Protein AF-0000000078817196 (afdb_homodimer)

Radius of gyration: 18.71 Å; Cα contacts (8 Å, |Δi|>4): 603; chains: 2; bounding box: 38×54×38 Å

Sequence (242 aa):
MIYLSHRGNLRGRNKKKENHPDYINMALNKKFSVEVDVLFKKSNFYLGHDRPQYKVSDKFLLKKNNWGHAKNISALSELKKIKSHYFWHQEDQYTVTSKGFIWAYPGEKLTNDTIYASLSKMIYLSHRGNLRGRNKKKENHPDYINMALNKKFSVEVDVLFKKSNFYLGHDRPQYKVSDKFLLKKNNWGHAKNISALSELKKIKSHYFWHQEDQYTVTSKGFIWAYPGEKLTNDTIYASLSK

Structure (mmCIF, N/CA/C/O backbone):
data_AF-0000000078817196-model_v1
#
loop_
_entity.id
_entity.type
_entity.pdbx_description
1 polymer 'Uncharacterized protein'
#
loop_
_atom_site.group_PDB
_atom_site.id
_atom_site.type_symbol
_atom_site.label_atom_id
_atom_site.label_alt_id
_atom_site.label_comp_id
_atom_site.label_asym_id
_atom_site.label_entity_id
_atom_site.label_seq_id
_atom_site.pdbx_PDB_ins_code
_atom_site.Cartn_x
_atom_site.Cartn_y
_atom_site.Cartn_z
_atom_site.occupancy
_atom_site.B_iso_or_equiv
_atom_site.auth_seq_id
_atom_site.auth_comp_id
_atom_site.auth_asym_id
_atom_site.auth_atom_id
_atom_site.pdbx_PDB_model_num
ATOM 1 N N . MET A 1 1 ? 16.719 4.121 -4.141 1 77.44 1 MET A N 1
ATOM 2 C CA . MET A 1 1 ? 16.219 4.285 -2.777 1 77.44 1 MET A CA 1
ATOM 3 C C . MET A 1 1 ? 16.016 5.762 -2.445 1 77.44 1 MET A C 1
ATOM 5 O O . MET A 1 1 ? 16.859 6.594 -2.787 1 77.44 1 MET A O 1
ATOM 9 N N . ILE A 1 2 ? 14.805 6.133 -2.031 1 76.75 2 ILE A N 1
ATOM 10 C CA . ILE A 1 2 ? 14.5 7.512 -1.66 1 76.75 2 ILE A CA 1
ATOM 11 C C . ILE A 1 2 ? 14.344 7.613 -0.146 1 76.75 2 ILE A C 1
ATOM 13 O O . ILE A 1 2 ? 13.656 6.793 0.469 1 76.75 2 ILE A O 1
ATOM 17 N N . TYR A 1 3 ? 15.07 8.555 0.435 1 80.25 3 TYR A N 1
ATOM 18 C CA . TYR A 1 3 ? 14.945 8.836 1.862 1 80.25 3 TYR A CA 1
ATOM 19 C C . TYR A 1 3 ? 14.016 10.023 2.109 1 80.25 3 TYR A C 1
ATOM 21 O O . TYR A 1 3 ? 14.156 11.062 1.469 1 80.25 3 TYR A O 1
ATOM 29 N N . LEU A 1 4 ? 13.078 9.75 2.928 1 86.62 4 LEU A N 1
ATOM 30 C CA . LEU A 1 4 ? 12.148 10.812 3.285 1 86.62 4 LEU A CA 1
ATOM 31 C C . LEU A 1 4 ? 12.445 11.352 4.68 1 86.62 4 LEU A C 1
ATOM 33 O O . LEU A 1 4 ? 12.758 10.586 5.594 1 86.62 4 LEU A O 1
ATOM 37 N N . SER A 1 5 ? 12.391 12.672 4.75 1 86.62 5 SER A N 1
ATOM 38 C CA . SER A 1 5 ? 12.367 13.289 6.074 1 86.62 5 SER A CA 1
ATOM 39 C C . SER A 1 5 ? 11.094 12.922 6.832 1 86.62 5 SER A C 1
ATOM 41 O O . SER A 1 5 ? 9.992 13.164 6.348 1 86.62 5 SER A O 1
ATOM 43 N N . HIS A 1 6 ? 11.211 12.398 7.949 1 89.69 6 HIS A N 1
ATOM 44 C CA . HIS A 1 6 ? 10.078 11.984 8.758 1 89.69 6 HIS A CA 1
ATOM 45 C C . HIS A 1 6 ? 9.469 13.164 9.508 1 89.69 6 HIS A C 1
ATOM 47 O O . HIS A 1 6 ? 10.078 13.703 10.43 1 89.69 6 HIS A O 1
ATOM 53 N N . ARG A 1 7 ? 8.352 13.609 9.094 1 91.12 7 ARG A N 1
ATOM 54 C CA . ARG A 1 7 ? 7.574 14.672 9.719 1 91.12 7 ARG A CA 1
ATOM 55 C C . ARG A 1 7 ? 8.359 15.977 9.758 1 91.12 7 ARG A C 1
ATOM 57 O O . ARG A 1 7 ? 8.25 16.75 10.711 1 91.12 7 ARG A O 1
ATOM 64 N N . GLY A 1 8 ? 9.211 16.109 8.82 1 87.44 8 GLY A N 1
ATOM 65 C CA . GLY A 1 8 ? 9.961 17.344 8.688 1 87.44 8 GLY A CA 1
ATOM 66 C C . GLY A 1 8 ? 11.336 17.281 9.328 1 87.44 8 GLY A C 1
ATOM 67 O O . GLY A 1 8 ? 12.133 18.219 9.18 1 87.44 8 GLY A O 1
ATOM 68 N N . ASN A 1 9 ? 11.617 16.219 10.008 1 85.44 9 ASN A N 1
ATOM 69 C CA . ASN A 1 9 ? 12.891 16.094 10.703 1 85.44 9 ASN A CA 1
ATOM 70 C C . ASN A 1 9 ? 14.055 15.938 9.734 1 85.44 9 ASN A C 1
ATOM 72 O O . ASN A 1 9 ? 14.055 15.031 8.898 1 85.44 9 ASN A O 1
ATOM 76 N N . LEU A 1 10 ? 14.945 16.797 9.844 1 81.69 10 LEU A N 1
ATOM 77 C CA . LEU A 1 10 ? 16.141 16.719 9.016 1 81.69 10 LEU A CA 1
ATOM 78 C C . LEU A 1 10 ? 17.359 16.312 9.852 1 81.69 10 LEU A C 1
ATOM 80 O O . LEU A 1 10 ? 18.266 15.633 9.352 1 81.69 10 LEU A O 1
ATOM 84 N N . ARG A 1 11 ? 17.375 16.922 11.047 1 80.5 11 ARG A N 1
ATOM 85 C CA . ARG A 1 11 ? 18.469 16.641 11.961 1 80.5 11 ARG A CA 1
ATOM 86 C C . ARG A 1 11 ? 17.953 16.109 13.297 1 80.5 11 ARG A C 1
ATOM 88 O O . ARG A 1 11 ? 17.812 16.875 14.258 1 80.5 11 ARG A O 1
ATOM 95 N N . GLY A 1 12 ? 17.688 14.875 13.367 1 80.38 12 GLY A N 1
ATOM 96 C CA . GLY A 1 12 ? 17.172 14.281 14.594 1 80.38 12 GLY A CA 1
ATOM 97 C C . GLY A 1 12 ? 15.711 14.602 14.836 1 80.38 12 GLY A C 1
ATOM 98 O O . GLY A 1 12 ? 15.102 15.375 14.086 1 80.38 12 GLY A O 1
ATOM 99 N N . ARG A 1 13 ? 15.273 14.023 15.828 1 83.38 13 ARG A N 1
ATOM 100 C CA . ARG A 1 13 ? 13.852 14.164 16.141 1 83.38 13 ARG A CA 1
ATOM 101 C C . ARG A 1 13 ? 13.578 15.453 16.891 1 83.38 13 ARG A C 1
ATOM 103 O O . ARG A 1 13 ? 14.289 15.781 17.844 1 83.38 13 ARG A O 1
ATOM 110 N N . ASN A 1 14 ? 12.57 16.172 16.344 1 85.06 14 ASN A N 1
ATOM 111 C CA . ASN A 1 14 ? 12.008 17.328 17.031 1 85.06 14 ASN A CA 1
ATOM 112 C C . ASN A 1 14 ? 10.5 17.172 17.234 1 85.06 14 ASN A C 1
ATOM 114 O O . ASN A 1 14 ? 9.711 17.609 16.391 1 85.06 14 ASN A O 1
ATOM 118 N N . LYS A 1 15 ? 10.086 16.703 18.344 1 86.38 15 LYS A N 1
ATOM 119 C CA . LYS A 1 15 ? 8.703 16.297 18.594 1 86.38 15 LYS A CA 1
ATOM 120 C C . LYS A 1 15 ? 7.762 17.5 18.531 1 86.38 15 LYS A C 1
ATOM 122 O O . LYS A 1 15 ? 6.629 17.375 18.062 1 86.38 15 LYS A O 1
ATOM 127 N N . LYS A 1 16 ? 8.281 18.609 18.953 1 89 16 LYS A N 1
ATOM 128 C CA . LYS A 1 16 ? 7.43 19.797 19.047 1 89 16 LYS A CA 1
ATOM 129 C C . LYS A 1 16 ? 7.133 20.375 17.672 1 89 16 LYS A C 1
ATOM 131 O O . LYS A 1 16 ? 6.121 21.047 17.484 1 89 16 LYS A O 1
ATOM 136 N N . LYS A 1 17 ? 7.984 20.031 16.688 1 92.31 17 LYS A N 1
ATOM 137 C CA . LYS A 1 17 ? 7.844 20.656 15.383 1 92.31 17 LYS A CA 1
ATOM 138 C C . LYS A 1 17 ? 7.293 19.688 14.352 1 92.31 17 LYS A C 1
ATOM 140 O O . LYS A 1 17 ? 6.859 20.094 13.273 1 92.31 17 LYS A O 1
ATOM 145 N N . GLU A 1 18 ? 7.262 18.531 14.727 1 92.31 18 GLU A N 1
ATOM 146 C CA . GLU A 1 18 ? 6.848 17.5 13.781 1 92.31 18 GLU A CA 1
ATOM 147 C C . GLU A 1 18 ? 5.453 17.781 13.227 1 92.31 18 GLU A C 1
ATOM 149 O O . GLU A 1 18 ? 4.551 18.172 13.969 1 92.31 18 GLU A O 1
ATOM 154 N N . ASN A 1 19 ? 5.371 17.656 11.953 1 95.44 19 ASN A N 1
ATOM 155 C CA . ASN A 1 19 ? 4.133 17.812 11.195 1 95.44 19 ASN A CA 1
ATOM 156 C C . ASN A 1 19 ? 3.717 19.281 11.102 1 95.44 19 ASN A C 1
ATOM 158 O O . ASN A 1 19 ? 2.74 19.609 10.43 1 95.44 19 ASN A O 1
ATOM 162 N N . HIS A 1 20 ? 4.418 20.125 11.773 1 96.25 20 HIS A N 1
ATOM 163 C CA . HIS A 1 20 ? 4.09 21.531 11.594 1 96.25 20 HIS A CA 1
ATOM 164 C C . HIS A 1 20 ? 4.348 21.984 10.164 1 96.25 20 HIS A C 1
ATOM 166 O O . HIS A 1 20 ? 5.414 21.703 9.602 1 96.25 20 HIS A O 1
ATOM 172 N N . PRO A 1 21 ? 3.352 22.719 9.617 1 96.44 21 PRO A N 1
ATOM 173 C CA . PRO A 1 21 ? 3.486 23.078 8.211 1 96.44 21 PRO A CA 1
ATOM 174 C C . PRO A 1 21 ? 4.75 23.891 7.93 1 96.44 21 PRO A C 1
ATOM 176 O O . PRO A 1 21 ? 5.406 23.688 6.902 1 96.44 21 PRO A O 1
ATOM 179 N N . ASP A 1 22 ? 5.086 24.766 8.836 1 95.31 22 ASP A N 1
ATOM 180 C CA . ASP A 1 22 ? 6.285 25.578 8.633 1 95.31 22 ASP A CA 1
ATOM 181 C C . ASP A 1 22 ? 7.543 24.703 8.641 1 95.31 22 ASP A C 1
ATOM 183 O O . ASP A 1 22 ? 8.469 24.938 7.859 1 95.31 22 ASP A O 1
ATOM 187 N N . TYR A 1 23 ? 7.57 23.812 9.508 1 94.62 23 TYR A N 1
ATOM 188 C CA . TYR A 1 23 ? 8.688 22.875 9.633 1 94.62 23 TYR A CA 1
ATOM 189 C C . TYR A 1 23 ? 8.812 22.016 8.383 1 94.62 23 TYR A C 1
ATOM 191 O O . TYR A 1 23 ? 9.914 21.812 7.871 1 94.62 23 TYR A O 1
ATOM 199 N N . ILE A 1 24 ? 7.711 21.594 7.875 1 94.81 24 ILE A N 1
ATOM 200 C CA . ILE A 1 24 ? 7.656 20.797 6.648 1 94.81 24 ILE A CA 1
ATOM 201 C C . ILE A 1 24 ? 8.133 21.641 5.469 1 94.81 24 ILE A C 1
ATOM 203 O O . ILE A 1 24 ? 8.945 21.188 4.664 1 94.81 24 ILE A O 1
ATOM 207 N N . ASN A 1 25 ? 7.637 22.812 5.402 1 94.81 25 ASN A N 1
ATOM 208 C CA . ASN A 1 25 ? 8.016 23.703 4.309 1 94.81 25 ASN A CA 1
ATOM 209 C C . ASN A 1 25 ? 9.516 23.984 4.297 1 94.81 25 ASN A C 1
ATOM 211 O O . ASN A 1 25 ? 10.117 24.125 3.23 1 94.81 25 ASN A O 1
ATOM 215 N N . MET A 1 26 ? 10.047 24.094 5.406 1 93 26 MET A N 1
ATOM 216 C CA . MET A 1 26 ? 11.492 24.297 5.488 1 93 26 MET A CA 1
ATOM 217 C C . MET A 1 26 ? 12.25 23.156 4.832 1 93 26 MET A C 1
ATOM 219 O O . MET A 1 26 ? 13.195 23.375 4.074 1 93 26 MET A O 1
ATOM 223 N N . ALA A 1 27 ? 11.852 22 5.121 1 91.75 27 ALA A N 1
ATOM 224 C CA . ALA A 1 27 ? 12.477 20.812 4.539 1 91.75 27 ALA A CA 1
ATOM 225 C C . ALA A 1 27 ? 12.25 20.766 3.031 1 91.75 27 ALA A C 1
ATOM 227 O O . ALA A 1 27 ? 13.18 20.484 2.268 1 91.75 27 ALA A O 1
ATOM 228 N N . LEU A 1 28 ? 11.047 21.062 2.631 1 92.25 28 LEU A N 1
ATOM 229 C CA . LEU A 1 28 ? 10.695 21.047 1.215 1 92.25 28 LEU A CA 1
ATOM 230 C C . LEU A 1 28 ? 11.492 22.094 0.441 1 92.25 28 LEU A C 1
ATOM 232 O O . LEU A 1 28 ? 11.914 21.844 -0.688 1 92.25 28 LEU A O 1
ATOM 236 N N . ASN A 1 29 ? 11.609 23.156 1.085 1 91.81 29 ASN A N 1
ATOM 237 C CA . ASN A 1 29 ? 12.367 24.234 0.456 1 91.81 29 ASN A CA 1
ATOM 238 C C . ASN A 1 29 ? 13.828 23.859 0.25 1 91.81 29 ASN A C 1
ATOM 240 O O . ASN A 1 29 ? 14.492 24.375 -0.653 1 91.81 29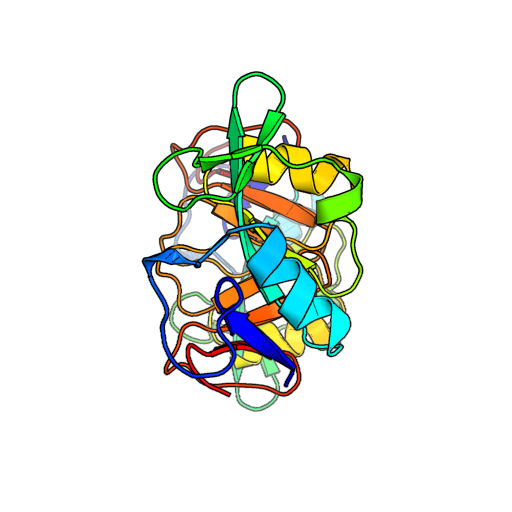 ASN A O 1
ATOM 244 N N . LYS A 1 30 ? 14.344 23.031 1.044 1 90.75 30 LYS A N 1
ATOM 245 C CA . LYS A 1 30 ? 15.711 22.531 0.908 1 90.75 30 LYS A CA 1
ATOM 246 C C . LYS A 1 30 ? 15.766 21.344 -0.05 1 90.75 30 LYS A C 1
ATOM 248 O O . LYS A 1 30 ? 16.797 20.656 -0.148 1 90.75 30 LYS A O 1
ATOM 253 N N . LYS A 1 31 ? 14.555 20.953 -0.667 1 89.25 31 LYS A N 1
ATOM 254 C CA . LYS A 1 31 ? 14.422 19.969 -1.739 1 89.25 31 LYS A CA 1
ATOM 255 C C . LYS A 1 31 ? 14.43 18.547 -1.186 1 89.25 31 LYS A C 1
ATOM 257 O O . LYS A 1 31 ? 14.734 17.594 -1.906 1 89.25 31 LYS A O 1
ATOM 262 N N . PHE A 1 32 ? 14.172 18.547 0.12 1 89.69 32 PHE A N 1
ATOM 263 C CA . PHE A 1 32 ? 13.977 17.219 0.697 1 89.69 32 PHE A CA 1
ATOM 264 C C . PHE A 1 32 ? 12.555 16.719 0.453 1 89.69 32 PHE A C 1
ATOM 266 O O . PHE A 1 32 ? 11.617 17.516 0.398 1 89.69 32 PHE A O 1
ATOM 273 N N . SER A 1 33 ? 12.453 15.414 0.336 1 91.81 33 SER A N 1
ATOM 274 C CA . SER A 1 33 ? 11.133 14.805 0.401 1 91.81 33 SER A CA 1
ATOM 275 C C . SER A 1 33 ? 10.719 14.539 1.844 1 91.81 33 SER A C 1
ATOM 277 O O . SER A 1 33 ? 11.547 14.164 2.678 1 91.81 33 SER A O 1
ATOM 279 N N . VAL A 1 34 ? 9.438 14.742 2.049 1 93.38 34 VAL A N 1
ATOM 280 C CA . VAL A 1 34 ? 9 14.656 3.438 1 93.38 34 VAL A CA 1
ATOM 281 C C . VAL A 1 34 ? 7.793 13.727 3.537 1 93.38 34 VAL A C 1
ATOM 283 O O . VAL A 1 34 ? 6.938 13.711 2.648 1 93.38 34 VAL A O 1
ATOM 286 N N . GLU A 1 35 ? 7.836 12.953 4.504 1 94.81 35 GLU A N 1
ATOM 287 C CA . GLU A 1 35 ? 6.648 12.195 4.895 1 94.81 35 GLU A CA 1
ATOM 288 C C . GLU A 1 35 ? 5.871 12.922 5.992 1 94.81 35 GLU A C 1
ATOM 290 O O . GLU A 1 35 ? 6.434 13.273 7.031 1 94.81 35 GLU A O 1
ATOM 295 N N . VAL A 1 36 ? 4.633 13.133 5.809 1 96.12 36 VAL A N 1
ATOM 296 C CA . VAL A 1 36 ? 3.805 13.805 6.805 1 96.12 36 VAL A CA 1
ATOM 297 C C . VAL A 1 36 ? 2.621 12.914 7.176 1 96.12 36 VAL A C 1
ATOM 299 O O . VAL A 1 36 ? 2.088 12.195 6.328 1 96.12 36 VAL A O 1
ATOM 302 N N . ASP A 1 37 ? 2.166 13.016 8.43 1 97.31 37 ASP A N 1
ATOM 303 C CA . ASP A 1 37 ? 0.959 12.328 8.883 1 97.31 37 ASP A CA 1
ATOM 304 C C . ASP A 1 37 ? -0.292 13.125 8.523 1 97.31 37 ASP A C 1
ATOM 306 O O . ASP A 1 37 ? -0.427 14.289 8.914 1 97.31 37 ASP A O 1
ATOM 310 N N . VAL A 1 38 ? -1.203 12.5 7.883 1 98.25 38 VAL A N 1
ATOM 311 C CA . VAL A 1 38 ? -2.359 13.242 7.387 1 98.25 38 VAL A CA 1
ATOM 312 C C . VAL A 1 38 ? -3.645 12.609 7.918 1 98.25 38 VAL A C 1
ATOM 314 O O . VAL A 1 38 ? -3.818 11.391 7.844 1 98.25 38 VAL A O 1
ATOM 317 N N . LEU A 1 39 ? -4.465 13.414 8.445 1 98.31 39 LEU A N 1
ATOM 318 C CA . LEU A 1 39 ? -5.82 13.055 8.852 1 98.31 39 LEU A CA 1
ATOM 319 C C . LEU A 1 39 ? -6.852 13.852 8.055 1 98.31 39 LEU A C 1
ATOM 321 O O . LEU A 1 39 ? -6.543 14.914 7.516 1 98.31 39 LEU A O 1
ATOM 325 N N . PHE A 1 40 ? -8.008 13.367 7.867 1 97.75 40 PHE A N 1
ATOM 326 C CA . PHE A 1 40 ? -9.148 14.055 7.277 1 97.75 40 PHE A CA 1
ATOM 327 C C . PHE A 1 40 ? -10.375 13.953 8.18 1 97.75 40 PHE A C 1
ATOM 329 O O . PHE A 1 40 ? -10.805 12.859 8.531 1 97.75 40 PHE A O 1
ATOM 336 N N . LYS A 1 41 ? -10.797 15.078 8.539 1 96.69 41 LYS A N 1
ATOM 337 C CA . LYS A 1 41 ? -11.93 15.195 9.461 1 96.69 41 LYS A CA 1
ATOM 338 C C . LYS A 1 41 ? -12.758 16.438 9.156 1 96.69 41 LYS A C 1
ATOM 340 O O . LYS A 1 41 ? -12.203 17.516 8.898 1 96.69 41 LYS A O 1
ATOM 345 N N . LYS A 1 42 ? -14.047 16.234 9.188 1 95.81 42 LYS A N 1
ATOM 346 C CA . LYS A 1 42 ? -14.969 17.344 8.977 1 95.81 42 LYS A CA 1
ATOM 347 C C . LYS A 1 42 ? -14.641 18.109 7.695 1 95.81 42 LYS A C 1
ATOM 349 O O . LYS A 1 42 ? -14.492 19.328 7.711 1 95.81 42 LYS A O 1
ATOM 354 N N . SER A 1 43 ? -14.328 17.391 6.66 1 96.81 43 SER A N 1
ATOM 355 C CA . SER A 1 43 ? -14.164 17.891 5.297 1 96.81 43 SER A CA 1
ATOM 356 C C . SER A 1 43 ? -12.867 18.688 5.152 1 96.81 43 SER A C 1
ATOM 358 O O . SER A 1 43 ? -12.75 19.516 4.25 1 96.81 43 SER A O 1
ATOM 360 N N . ASN A 1 44 ? -11.938 18.406 6.125 1 98.19 44 ASN A N 1
ATOM 361 C CA . ASN A 1 44 ? -10.648 19.094 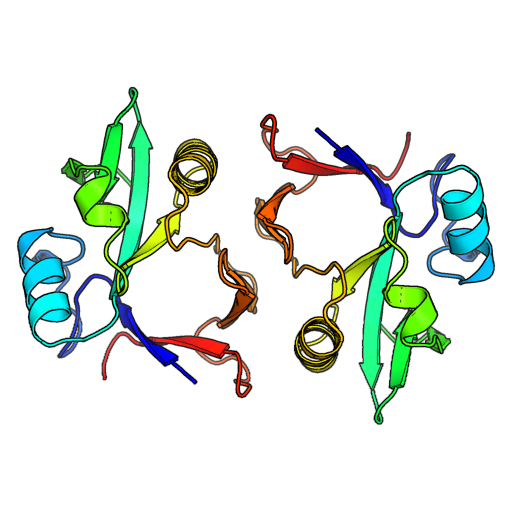6.039 1 98.19 44 ASN A CA 1
ATOM 362 C C . ASN A 1 44 ? -9.484 18.125 6.25 1 98.19 44 ASN A C 1
ATOM 364 O O . ASN A 1 44 ? -9.609 17.141 6.988 1 98.19 44 ASN A O 1
ATOM 368 N N . PHE A 1 45 ? -8.391 18.562 5.59 1 98.56 45 PHE A N 1
ATOM 369 C CA . PHE A 1 45 ? -7.133 17.859 5.852 1 98.56 45 PHE A CA 1
ATOM 370 C C . PHE A 1 45 ? -6.418 18.469 7.055 1 98.56 45 PHE A C 1
ATOM 372 O O . PHE A 1 45 ? -6.398 19.688 7.219 1 98.56 45 PHE A O 1
ATOM 379 N N . TYR A 1 46 ? -5.82 17.609 7.84 1 98.56 46 TYR A N 1
ATOM 380 C CA . TYR A 1 46 ? -4.973 18 8.953 1 98.56 46 TYR A CA 1
ATOM 381 C C . TYR A 1 46 ? -3.676 17.203 8.969 1 98.56 46 TYR A C 1
ATOM 383 O O . TYR A 1 46 ? -3.662 16.031 8.609 1 98.56 46 TYR A O 1
ATOM 391 N N . LEU A 1 47 ? -2.664 17.859 9.367 1 98.12 47 LEU A N 1
ATOM 392 C CA . LEU A 1 47 ? -1.463 17.125 9.75 1 98.12 47 LEU A CA 1
ATOM 393 C C . LEU A 1 47 ? -1.518 16.734 11.219 1 98.12 47 LEU A C 1
ATOM 395 O O . LEU A 1 47 ? -1.996 17.5 12.062 1 98.12 47 LEU A O 1
ATOM 399 N N . GLY A 1 48 ? -1.131 15.562 11.531 1 96.06 48 GLY A N 1
ATOM 400 C CA . GLY A 1 48 ? -1.113 15.039 12.891 1 96.06 48 GLY A CA 1
ATOM 401 C C . GLY A 1 48 ? -1.144 13.523 12.945 1 96.06 48 GLY A C 1
ATOM 402 O O . GLY A 1 48 ? -1.761 12.875 12.094 1 96.06 48 GLY A O 1
ATOM 403 N N . HIS A 1 49 ? -0.629 12.898 13.898 1 92.06 49 HIS A N 1
ATOM 404 C CA . HIS A 1 49 ? -0.52 11.445 13.992 1 92.06 49 HIS A CA 1
ATOM 405 C C . HIS A 1 49 ? -1.739 10.844 14.68 1 92.06 49 HIS A C 1
ATOM 407 O O . HIS A 1 49 ? -2.453 10.031 14.094 1 92.06 49 HIS A O 1
ATOM 413 N N . ASP A 1 50 ? -2.133 11.344 15.852 1 91.81 50 ASP A N 1
ATOM 414 C CA . ASP A 1 50 ? -3.223 10.75 16.625 1 91.81 50 ASP A CA 1
ATOM 415 C C . ASP A 1 50 ? -4.492 11.594 16.516 1 91.81 50 ASP A C 1
ATOM 417 O O . ASP A 1 50 ? -5.602 11.062 16.578 1 91.81 50 ASP 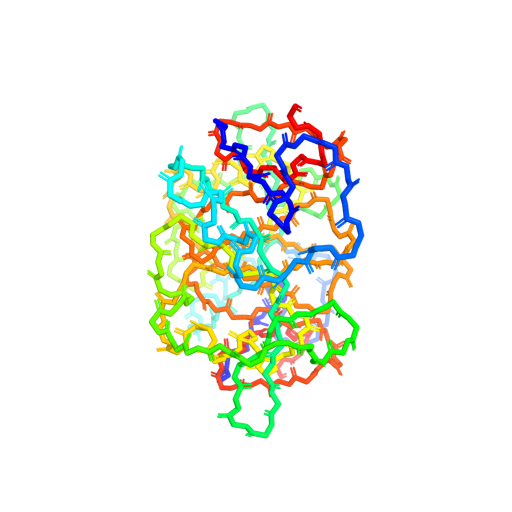A O 1
ATOM 421 N N . ARG A 1 51 ? -4.207 12.836 16.391 1 94.94 51 ARG A N 1
ATOM 422 C CA . ARG A 1 51 ? -5.301 13.789 16.281 1 94.94 51 ARG A CA 1
ATOM 423 C C . ARG A 1 51 ? -4.949 14.914 15.312 1 94.94 51 ARG A C 1
ATOM 425 O O . ARG A 1 51 ? -3.771 15.172 15.055 1 94.94 51 ARG A O 1
ATOM 432 N N . PRO A 1 52 ? -6.039 15.555 14.781 1 96.62 52 PRO A N 1
ATOM 433 C CA . PRO A 1 52 ? -5.762 16.719 13.938 1 96.62 52 PRO A CA 1
ATOM 434 C C . PRO A 1 52 ? -5.012 17.828 14.688 1 96.62 52 PRO A C 1
ATOM 436 O O . PRO A 1 52 ? -5.402 18.203 15.789 1 96.62 52 PRO A O 1
ATOM 439 N N . GLN A 1 53 ? -3.926 18.328 14.094 1 97 53 GLN A N 1
ATOM 440 C CA . GLN A 1 53 ? -3.135 19.359 14.758 1 97 53 GLN A CA 1
ATOM 441 C C . GLN A 1 53 ? -3.072 20.641 13.906 1 97 53 GLN A C 1
ATOM 443 O O . GLN A 1 53 ? -3.281 21.734 14.422 1 97 53 GLN A O 1
ATOM 448 N N . TYR A 1 54 ? -2.773 20.531 12.609 1 97.62 54 TYR A N 1
ATOM 449 C CA . TYR A 1 54 ? -2.615 21.672 11.719 1 97.62 54 TYR A CA 1
ATOM 450 C C . TYR A 1 54 ? -3.461 21.516 10.461 1 97.62 54 TYR A C 1
ATOM 452 O O . TYR A 1 54 ? -3.244 20.594 9.672 1 97.62 54 TYR A O 1
ATOM 460 N N . LYS A 1 55 ? -4.398 22.344 10.32 1 98 55 LYS A N 1
ATOM 461 C CA . LYS A 1 55 ? -5.191 22.328 9.094 1 98 55 LYS A CA 1
ATOM 462 C C . LYS A 1 55 ? -4.348 22.734 7.887 1 98 55 LYS A C 1
ATOM 464 O O . LYS A 1 55 ? -3.564 23.672 7.961 1 98 55 LYS A O 1
ATOM 469 N N . VAL A 1 56 ? -4.465 21.984 6.742 1 98.06 56 VAL A N 1
ATOM 470 C CA . VAL A 1 56 ? -3.691 22.297 5.547 1 98.06 56 VAL A CA 1
ATOM 471 C C . VAL A 1 56 ? -4.59 22.234 4.316 1 98.06 56 VAL A C 1
ATOM 473 O O . VAL A 1 56 ? -5.664 21.625 4.355 1 98.06 56 VAL A O 1
ATOM 476 N N . SER A 1 57 ? -4.129 22.859 3.264 1 97.38 57 SER A N 1
ATOM 477 C CA . SER A 1 57 ? -4.859 22.859 2 1 97.38 57 SER A CA 1
ATOM 478 C C . SER A 1 57 ? -4.453 21.688 1.12 1 97.38 57 SER A C 1
ATOM 480 O O . SER A 1 57 ? -3.422 21.047 1.361 1 97.38 57 SER A O 1
ATOM 482 N N . ASP A 1 58 ? -5.262 21.453 0.077 1 97.75 58 ASP A N 1
ATOM 483 C CA . ASP A 1 58 ? -4.895 20.469 -0.931 1 97.75 58 ASP A CA 1
ATOM 484 C C . ASP A 1 58 ? -3.551 20.797 -1.569 1 97.75 58 ASP A C 1
ATOM 486 O O . ASP A 1 58 ? -2.74 19.906 -1.83 1 97.75 58 ASP A O 1
ATOM 490 N N . LYS A 1 59 ? -3.396 22.078 -1.796 1 97.06 59 LYS A N 1
ATOM 491 C CA . LYS A 1 59 ? -2.178 22.531 -2.459 1 97.06 59 LYS A CA 1
ATOM 492 C C . LYS A 1 59 ? -0.937 22.125 -1.674 1 97.06 59 LYS A C 1
ATOM 494 O O . LYS A 1 59 ? 0.085 21.75 -2.262 1 97.06 59 LYS A O 1
ATOM 499 N N . PHE A 1 60 ? -1.045 22.25 -0.376 1 97.25 60 PHE A N 1
ATOM 500 C CA . PHE A 1 60 ? 0.055 21.859 0.496 1 97.25 60 PHE A CA 1
ATOM 501 C C . PHE A 1 60 ? 0.406 20.391 0.295 1 97.25 60 PHE A C 1
ATOM 503 O O . PHE A 1 60 ? 1.582 20.031 0.193 1 97.25 60 PHE A O 1
ATOM 510 N N . LEU A 1 61 ? -0.561 19.531 0.148 1 97.25 61 LEU A N 1
ATOM 511 C CA . LEU A 1 61 ? -0.381 18.094 0.083 1 97.25 61 LEU A CA 1
ATOM 512 C C . LEU A 1 61 ? 0.001 17.656 -1.327 1 97.25 61 LEU A C 1
ATOM 514 O O . LEU A 1 61 ? 0.49 16.531 -1.525 1 97.25 61 LEU A O 1
ATOM 518 N N . LEU A 1 62 ? -0.218 18.5 -2.297 1 96.94 62 LEU A N 1
ATOM 519 C CA . LEU A 1 62 ? 0.045 18.172 -3.693 1 96.94 62 LEU A CA 1
ATOM 520 C C . LEU A 1 62 ? 1.484 18.5 -4.07 1 96.94 62 LEU A C 1
ATOM 522 O O . LEU A 1 62 ? 1.923 18.219 -5.184 1 96.94 62 LEU A O 1
ATOM 526 N N . LYS A 1 63 ? 2.178 19.062 -3.137 1 94.5 63 LYS A N 1
ATOM 527 C CA . LYS A 1 63 ? 3.584 19.344 -3.412 1 94.5 63 LYS A CA 1
ATOM 528 C C . LYS A 1 63 ? 4.336 18.062 -3.764 1 94.5 63 LYS A C 1
ATOM 530 O O . LYS A 1 63 ? 4.133 17.016 -3.131 1 94.5 63 LYS A O 1
ATOM 535 N N . LYS A 1 64 ? 5.172 18.156 -4.703 1 89.69 64 LYS A N 1
ATOM 536 C CA . LYS A 1 64 ? 5.824 17.016 -5.332 1 89.69 64 LYS A CA 1
ATOM 537 C C . LYS A 1 64 ? 6.617 16.203 -4.312 1 89.69 64 LYS A C 1
ATOM 539 O O . LYS A 1 64 ? 6.629 14.969 -4.367 1 89.69 64 LYS A O 1
ATOM 544 N N . ASN A 1 65 ? 7.23 16.797 -3.33 1 91.44 65 ASN A N 1
ATOM 545 C CA . ASN A 1 65 ? 8.109 16.094 -2.393 1 91.44 65 ASN A CA 1
ATOM 546 C C . ASN A 1 65 ? 7.402 15.797 -1.076 1 91.44 65 ASN A C 1
ATOM 548 O O . ASN A 1 65 ? 8.039 15.391 -0.102 1 91.44 65 ASN A O 1
ATOM 552 N N . ASN A 1 66 ? 6.105 15.961 -1.141 1 94.31 66 ASN A N 1
ATOM 553 C CA . ASN A 1 66 ? 5.309 15.688 0.049 1 94.31 66 ASN A CA 1
ATOM 554 C C . ASN A 1 66 ? 4.609 14.328 -0.05 1 94.31 66 ASN A C 1
ATOM 556 O O . ASN A 1 66 ? 3.846 14.086 -0.987 1 94.31 66 ASN A O 1
ATOM 560 N N . TRP A 1 67 ? 4.902 13.516 0.894 1 94.31 67 TRP A N 1
ATOM 561 C CA . TRP A 1 67 ? 4.289 12.188 0.942 1 94.31 67 TRP A CA 1
ATOM 562 C C . TRP A 1 67 ? 3.34 12.07 2.129 1 94.31 67 TRP A C 1
ATOM 564 O O . TRP A 1 67 ? 3.764 12.164 3.283 1 94.31 67 TRP A O 1
ATOM 574 N N . GLY A 1 68 ? 2.123 11.859 1.86 1 97 68 GLY A N 1
ATOM 575 C CA . GLY A 1 68 ? 1.12 11.781 2.91 1 97 68 GLY A CA 1
ATOM 576 C C . GLY A 1 68 ? 0.953 10.375 3.467 1 97 68 GLY A C 1
ATOM 577 O O . GLY A 1 68 ? 0.573 9.453 2.74 1 97 68 GLY A O 1
ATOM 578 N N . HIS A 1 69 ? 1.257 10.203 4.695 1 97.12 69 HIS A N 1
ATOM 579 C CA . HIS A 1 69 ? 0.95 9.008 5.469 1 97.12 69 HIS A CA 1
ATOM 580 C C . HIS A 1 69 ? -0.441 9.094 6.09 1 97.12 69 HIS A C 1
ATOM 582 O O . HIS A 1 69 ? -0.626 9.734 7.125 1 97.12 69 HIS A O 1
ATOM 588 N N . ALA A 1 70 ? -1.378 8.492 5.398 1 97.62 70 ALA A N 1
ATOM 589 C CA . ALA A 1 70 ? -2.764 8.57 5.859 1 97.62 70 ALA A CA 1
ATOM 590 C C . ALA A 1 70 ? -2.936 7.879 7.207 1 97.62 70 ALA A C 1
ATOM 592 O O . ALA A 1 70 ? -2.521 6.73 7.379 1 97.62 70 ALA A O 1
ATOM 593 N N . LYS A 1 71 ? -3.629 8.57 8.094 1 97.31 71 LYS A N 1
ATOM 594 C CA . LYS A 1 71 ? -3.748 8.055 9.453 1 97.31 71 LYS A CA 1
ATOM 595 C C . LYS A 1 71 ? -5.18 7.613 9.75 1 97.31 71 LYS A C 1
ATOM 597 O O . LYS A 1 71 ? -5.453 7.031 10.797 1 97.31 71 LYS A O 1
ATOM 602 N N . ASN A 1 72 ? -6.039 7.965 8.859 1 95.56 72 ASN A N 1
ATOM 603 C CA . ASN A 1 72 ? -7.398 7.43 8.914 1 95.56 72 ASN A CA 1
ATOM 604 C C . ASN A 1 72 ? -7.965 7.195 7.52 1 95.56 72 ASN A C 1
ATOM 606 O O . ASN A 1 72 ? -7.414 7.684 6.527 1 95.56 72 ASN A O 1
ATOM 610 N N . ILE A 1 73 ? -9.016 6.406 7.406 1 94.38 73 ILE A N 1
ATOM 611 C CA . ILE A 1 73 ? -9.531 5.945 6.121 1 94.38 73 ILE A CA 1
ATOM 612 C C . ILE A 1 73 ? -10.047 7.137 5.316 1 94.38 73 ILE A C 1
ATOM 614 O O . ILE A 1 73 ? -9.93 7.164 4.09 1 94.38 73 ILE A O 1
ATOM 618 N N . SER A 1 74 ? -10.633 8.102 6.016 1 94.94 74 SER A N 1
ATOM 619 C CA . SER A 1 74 ? -11.094 9.297 5.312 1 94.94 74 SER A CA 1
ATOM 620 C C . SER A 1 74 ? -9.93 10.008 4.629 1 94.94 74 SER A C 1
ATOM 622 O O . SER A 1 74 ? -10.062 10.477 3.496 1 94.94 74 SER A O 1
ATOM 624 N N . ALA A 1 75 ? -8.805 10.086 5.332 1 97 75 ALA A N 1
ATOM 625 C CA . ALA A 1 75 ? -7.621 10.703 4.73 1 97 75 ALA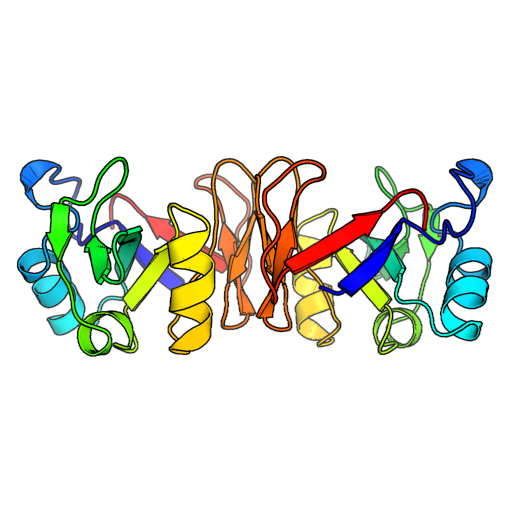 A CA 1
ATOM 626 C C . ALA A 1 75 ? -7.152 9.922 3.51 1 97 75 ALA A C 1
ATOM 628 O O . ALA A 1 75 ? -6.789 10.508 2.488 1 97 75 ALA A O 1
ATOM 629 N N . LEU A 1 76 ? -7.113 8.672 3.678 1 96 76 LEU A N 1
ATOM 630 C CA . LEU A 1 76 ? -6.695 7.812 2.574 1 96 76 LEU A CA 1
ATOM 631 C C . LEU A 1 76 ? -7.559 8.055 1.341 1 96 76 LEU A C 1
ATOM 633 O O . LEU A 1 76 ? -7.035 8.281 0.247 1 96 76 LEU A O 1
ATOM 637 N N . SER A 1 77 ? -8.852 8.07 1.497 1 94.69 77 SER A N 1
ATOM 638 C CA . SER A 1 77 ? -9.797 8.289 0.41 1 94.69 77 SER A CA 1
ATOM 639 C C . SER A 1 77 ? -9.633 9.68 -0.192 1 94.69 77 SER A C 1
ATOM 641 O O . SER A 1 77 ? -9.633 9.836 -1.415 1 94.69 77 SER A O 1
ATOM 643 N N . GLU A 1 78 ? -9.5 10.625 0.607 1 96.38 78 GLU A N 1
ATOM 644 C CA . GLU A 1 78 ? -9.438 12 0.133 1 96.38 78 GLU A CA 1
ATOM 645 C C . GLU A 1 78 ? -8.102 12.297 -0.536 1 96.38 78 GLU A C 1
ATOM 647 O O . GLU A 1 78 ? -8.039 13.047 -1.509 1 96.38 78 GLU A O 1
ATOM 652 N N . LEU A 1 79 ? -7.02 11.797 0.01 1 97.06 79 LEU A N 1
ATOM 653 C CA . LEU A 1 79 ? -5.715 11.953 -0.629 1 97.06 79 LEU A CA 1
ATOM 654 C C . LEU A 1 79 ? -5.723 11.359 -2.033 1 97.06 79 LEU A C 1
ATOM 656 O O . LEU A 1 79 ? -5.129 11.922 -2.953 1 97.06 79 LEU A O 1
ATOM 660 N N . LYS A 1 80 ? -6.32 10.227 -2.154 1 95.69 80 LYS A N 1
ATOM 661 C CA . LYS A 1 80 ? -6.492 9.609 -3.467 1 95.69 80 LYS A CA 1
ATOM 662 C C . LYS A 1 80 ? -7.27 10.523 -4.41 1 95.69 80 LYS A C 1
ATOM 664 O O . LYS A 1 80 ? -6.898 10.68 -5.574 1 95.69 80 LYS A O 1
ATOM 669 N N . LYS A 1 81 ? -8.281 11.086 -3.924 1 95.06 81 LYS A N 1
ATOM 670 C CA . LYS A 1 81 ? -9.164 11.938 -4.715 1 95.06 81 LYS A CA 1
ATOM 671 C C . LYS A 1 81 ? -8.414 13.141 -5.277 1 95.06 81 LYS A C 1
ATOM 673 O O . LYS A 1 81 ? -8.633 13.531 -6.426 1 95.06 81 LYS A O 1
ATOM 678 N N . ILE A 1 82 ? -7.535 13.672 -4.496 1 96.44 82 ILE A N 1
ATOM 679 C CA . ILE A 1 82 ? -6.859 14.883 -4.949 1 96.44 82 ILE A CA 1
ATOM 680 C C . ILE A 1 82 ? -5.578 14.508 -5.691 1 96.44 82 ILE A C 1
ATOM 682 O O . ILE A 1 82 ? -4.844 15.383 -6.156 1 96.44 82 ILE A O 1
ATOM 686 N N . LYS A 1 83 ? -5.285 13.195 -5.727 1 95.25 83 LYS A N 1
ATOM 687 C CA . LYS A 1 83 ? -4.168 12.648 -6.488 1 95.25 83 LYS A CA 1
ATOM 688 C C . LYS A 1 83 ? -2.83 13.094 -5.906 1 95.25 83 LYS A C 1
ATOM 690 O O . LYS A 1 83 ? -1.903 13.422 -6.645 1 95.25 83 LYS A O 1
ATOM 695 N N . SER A 1 84 ? -2.76 13.164 -4.594 1 96.25 84 SER A N 1
ATOM 696 C CA . SER A 1 84 ? -1.492 13.422 -3.918 1 96.25 84 SER A CA 1
ATOM 697 C C . SER A 1 84 ? -0.632 12.164 -3.859 1 96.25 84 SER A C 1
ATOM 699 O O . SER A 1 84 ? -1.055 11.094 -4.305 1 96.25 84 SER A O 1
ATOM 701 N N . HIS A 1 85 ? 0.644 12.367 -3.445 1 95.25 85 HIS A N 1
ATOM 702 C CA . HIS A 1 85 ? 1.451 11.219 -3.059 1 95.25 85 HIS A CA 1
ATOM 703 C C . HIS A 1 85 ? 1.067 10.719 -1.669 1 95.25 85 HIS A C 1
ATOM 705 O O . HIS A 1 85 ? 1.102 11.484 -0.699 1 95.25 85 HIS A O 1
ATOM 711 N N . TYR A 1 86 ? 0.674 9.516 -1.629 1 96.44 86 TYR A N 1
ATOM 712 C CA . TYR A 1 86 ? 0.194 9.039 -0.336 1 96.44 86 TYR A CA 1
ATOM 713 C C . TYR A 1 86 ? 0.438 7.543 -0.179 1 96.44 86 TYR A C 1
ATOM 715 O O . TYR A 1 86 ? 0.78 6.855 -1.146 1 96.44 86 TYR A O 1
ATOM 723 N N . PHE A 1 87 ? 0.302 7.098 1.047 1 95.81 87 PHE A N 1
ATOM 724 C CA . PHE A 1 87 ? 0.356 5.676 1.368 1 95.81 87 PHE A CA 1
ATOM 725 C C . PHE A 1 87 ? -0.303 5.398 2.715 1 95.81 87 PHE A C 1
ATOM 727 O O . PHE A 1 87 ? -0.758 6.324 3.391 1 95.81 87 PHE A O 1
ATOM 734 N N . TRP A 1 88 ? -0.509 4.219 3.002 1 96.25 88 TRP A N 1
ATOM 735 C CA . TRP A 1 88 ? -0.98 3.707 4.285 1 96.25 88 TRP A CA 1
ATOM 736 C C . TRP A 1 88 ? 0.009 2.703 4.867 1 96.25 88 TRP A C 1
ATOM 738 O O . TRP A 1 88 ? 0.542 1.857 4.148 1 96.25 88 TRP A O 1
ATOM 748 N N . HIS A 1 89 ? 0.191 2.906 6.129 1 94.5 89 HIS A N 1
ATOM 749 C CA . HIS A 1 89 ? 1.039 1.945 6.828 1 94.5 89 HIS A CA 1
ATOM 750 C C . HIS A 1 89 ? 0.777 1.97 8.328 1 94.5 89 HIS A C 1
ATOM 752 O O . HIS A 1 89 ? 0.593 3.039 8.914 1 94.5 89 HIS A O 1
ATOM 758 N N . GLN A 1 90 ? 0.806 0.84 8.945 1 94.12 90 GLN A N 1
ATOM 759 C CA . GLN A 1 90 ? 0.756 0.707 10.391 1 94.12 90 GLN A CA 1
ATOM 760 C C . GLN A 1 90 ? 1.909 -0.151 10.906 1 94.12 90 GLN A C 1
ATOM 762 O O . GLN A 1 90 ? 2.938 0.376 11.336 1 94.12 90 GLN A O 1
ATOM 767 N N . GLU A 1 91 ? 1.903 -1.495 10.648 1 93.19 91 GLU A N 1
ATOM 768 C CA . GLU A 1 91 ? 2.939 -2.354 11.219 1 93.19 91 GLU A CA 1
ATOM 769 C C . GLU A 1 91 ? 3.541 -3.268 10.156 1 93.19 91 GLU A C 1
ATOM 771 O O . GLU A 1 91 ? 4.562 -3.916 10.391 1 93.19 91 GLU A O 1
ATOM 776 N N . ASP A 1 92 ? 2.973 -3.342 9.055 1 94.5 92 ASP A N 1
ATOM 777 C CA . ASP A 1 92 ? 3.449 -4.242 8.008 1 94.5 92 ASP A CA 1
ATOM 778 C C . ASP A 1 92 ? 4.883 -3.91 7.605 1 94.5 92 ASP A C 1
ATOM 780 O O . ASP A 1 92 ? 5.316 -2.762 7.723 1 94.5 92 ASP A O 1
ATOM 784 N N . GLN A 1 93 ? 5.547 -4.926 7.105 1 94.12 93 GLN A N 1
ATOM 785 C CA . GLN A 1 93 ? 6.945 -4.742 6.727 1 94.12 93 GLN A CA 1
ATOM 786 C C . GLN A 1 93 ? 7.074 -3.771 5.559 1 94.12 93 GLN A C 1
ATOM 788 O O . GLN A 1 93 ? 8 -2.963 5.516 1 94.12 93 GLN A O 1
ATOM 793 N N . TYR A 1 94 ? 6.18 -3.873 4.629 1 95.06 94 TYR A N 1
ATOM 794 C CA . TYR A 1 94 ? 6.188 -3.045 3.428 1 95.06 94 TYR A CA 1
ATOM 795 C C . TYR A 1 94 ? 4.777 -2.578 3.08 1 95.06 94 TYR A C 1
ATOM 797 O O . TYR A 1 94 ? 3.801 -3.035 3.68 1 95.06 94 TYR A O 1
ATOM 805 N N . THR A 1 95 ? 4.711 -1.614 2.215 1 95.12 95 THR A N 1
ATOM 806 C CA . THR A 1 95 ? 3.465 -1.218 1.566 1 95.12 95 THR A CA 1
ATOM 807 C C . THR A 1 95 ? 3.74 -0.565 0.216 1 95.12 95 THR A C 1
ATOM 809 O O . THR A 1 95 ? 4.875 -0.182 -0.074 1 95.12 95 THR A O 1
ATOM 812 N N . VAL A 1 96 ? 2.736 -0.527 -0.533 1 95.75 96 VAL A N 1
ATOM 813 C CA . VAL A 1 96 ? 2.799 0.165 -1.816 1 95.75 96 VAL A CA 1
ATOM 814 C C . VAL A 1 96 ? 2.25 1.581 -1.668 1 95.75 96 VAL A C 1
ATOM 816 O O . VAL A 1 96 ? 1.249 1.797 -0.979 1 95.75 96 VAL A O 1
ATOM 819 N N . THR A 1 97 ? 2.91 2.492 -2.385 1 94.44 97 THR A N 1
ATOM 820 C CA . THR A 1 97 ? 2.445 3.873 -2.332 1 94.44 97 THR A CA 1
ATOM 821 C C . THR A 1 97 ? 1.649 4.227 -3.586 1 94.44 97 THR A C 1
ATOM 823 O O . THR A 1 97 ? 1.646 3.469 -4.559 1 94.44 97 THR A O 1
ATOM 826 N N . SER A 1 98 ? 1.066 5.395 -3.555 1 94 98 SER A N 1
ATOM 827 C CA . SER A 1 98 ? 0.214 5.844 -4.652 1 94 98 SER A CA 1
ATOM 828 C C . SER A 1 98 ? 1.013 6.012 -5.938 1 94 98 SER A C 1
ATOM 830 O O . SER A 1 98 ? 0.451 5.957 -7.035 1 94 98 SER A O 1
ATOM 832 N N . LYS A 1 99 ? 2.312 6.129 -5.828 1 90.12 99 LYS A N 1
ATOM 833 C CA . LYS A 1 99 ? 3.137 6.352 -7.012 1 90.12 99 LYS A CA 1
ATOM 834 C C . LYS A 1 99 ? 3.938 5.102 -7.367 1 90.12 99 LYS A C 1
ATOM 836 O O . LYS A 1 99 ? 4.855 5.156 -8.188 1 90.12 99 LYS A O 1
ATOM 841 N N . GLY A 1 100 ? 3.658 4.031 -6.629 1 89.94 100 GLY A N 1
ATOM 842 C CA . GLY A 1 100 ? 4.234 2.752 -7.012 1 89.94 100 GLY A CA 1
ATOM 843 C C . GLY A 1 100 ? 5.551 2.457 -6.316 1 89.94 100 GLY A C 1
ATOM 844 O O . GLY A 1 100 ? 6.238 1.491 -6.656 1 89.94 100 GLY A O 1
ATOM 845 N N . PHE A 1 101 ? 5.922 3.291 -5.406 1 91.5 101 PHE A N 1
ATOM 846 C CA . PHE A 1 101 ? 7.102 2.986 -4.613 1 91.5 101 PHE A CA 1
ATOM 847 C C . PHE A 1 101 ? 6.773 1.984 -3.512 1 91.5 101 PHE A C 1
ATOM 849 O O . PHE A 1 101 ? 5.605 1.816 -3.148 1 91.5 101 PHE A O 1
ATOM 856 N N . ILE A 1 102 ? 7.801 1.325 -3.092 1 93.38 102 ILE A N 1
ATOM 857 C CA . ILE A 1 102 ? 7.668 0.419 -1.956 1 93.38 102 ILE A CA 1
ATOM 858 C C . ILE A 1 102 ? 8.156 1.11 -0.685 1 93.38 102 ILE A C 1
ATOM 860 O O . ILE A 1 102 ? 9.336 1.478 -0.583 1 93.38 102 ILE A O 1
ATOM 864 N N . TRP A 1 103 ? 7.254 1.322 0.214 1 92.56 103 TRP A N 1
ATOM 865 C CA . TRP A 1 103 ? 7.633 1.847 1.522 1 92.56 103 TRP A CA 1
ATOM 866 C C . TRP A 1 103 ? 8.039 0.72 2.465 1 92.56 103 TRP A C 1
ATOM 868 O O . TRP A 1 103 ? 7.312 -0.266 2.615 1 92.56 103 TRP A O 1
ATOM 878 N N . ALA A 1 104 ? 9.164 0.895 3.086 1 91.19 104 ALA A N 1
ATOM 879 C CA . ALA A 1 104 ? 9.695 -0.147 3.963 1 91.19 104 ALA A CA 1
ATOM 880 C C . ALA A 1 104 ? 9.719 0.319 5.414 1 91.19 104 ALA A C 1
ATOM 882 O O . ALA A 1 104 ? 10.141 1.442 5.707 1 91.19 104 ALA A O 1
ATOM 883 N N . TYR A 1 105 ? 9.258 -0.536 6.258 1 89.25 105 TYR A N 1
ATOM 884 C CA . TYR A 1 105 ? 9.406 -0.308 7.691 1 89.25 105 TYR A CA 1
ATOM 885 C C . TYR A 1 105 ? 10.875 -0.285 8.094 1 89.25 105 TYR A C 1
ATOM 887 O O . TYR A 1 105 ? 11.688 -1.034 7.551 1 89.25 105 TYR A O 1
ATOM 895 N N . PRO A 1 106 ? 11.188 0.627 9 1 79.88 106 PRO A N 1
ATOM 896 C CA . PRO A 1 106 ? 12.594 0.68 9.422 1 79.88 106 PRO A CA 1
ATOM 897 C C . PRO A 1 106 ? 13.141 -0.688 9.82 1 79.88 106 PRO A C 1
ATOM 899 O O . PRO A 1 106 ? 12.516 -1.406 10.602 1 79.88 106 PRO A O 1
ATOM 902 N N . GLY A 1 107 ? 14.273 -1.01 9.25 1 83.25 107 GLY A N 1
ATOM 903 C CA . GLY A 1 107 ? 14.922 -2.273 9.57 1 83.25 107 GLY A CA 1
ATOM 904 C C . GLY A 1 107 ? 14.695 -3.344 8.523 1 83.25 107 GLY A C 1
ATOM 905 O O . GLY A 1 107 ? 15.375 -4.371 8.523 1 83.25 107 GLY A O 1
ATOM 906 N N . GLU A 1 108 ? 13.75 -3.09 7.637 1 88.19 108 GLU A N 1
ATOM 907 C CA . GLU A 1 108 ? 13.445 -4.082 6.609 1 88.19 108 GLU A CA 1
ATOM 908 C C . GLU A 1 108 ? 14.414 -3.98 5.438 1 88.19 108 GLU A C 1
ATOM 910 O O . GLU A 1 108 ? 15.109 -2.975 5.289 1 88.19 108 GLU A O 1
ATOM 915 N N . LYS A 1 109 ? 14.391 -5.062 4.723 1 86.5 109 LYS A N 1
ATOM 916 C CA . LYS A 1 109 ? 15.234 -5.098 3.527 1 86.5 109 LYS A CA 1
ATOM 917 C C . LYS A 1 109 ? 14.805 -4.039 2.52 1 86.5 109 LYS A C 1
ATOM 919 O O . LYS A 1 109 ? 13.609 -3.844 2.287 1 86.5 109 LYS A O 1
ATOM 924 N N . LEU A 1 110 ? 15.828 -3.387 2.049 1 81.31 110 LEU A N 1
ATOM 925 C CA . LEU A 1 110 ? 15.57 -2.34 1.067 1 81.31 110 LEU A CA 1
ATOM 926 C C . LEU A 1 110 ? 15.922 -2.811 -0.338 1 81.31 110 LEU A C 1
ATOM 928 O O . LEU A 1 110 ? 16.812 -3.643 -0.51 1 81.31 110 LEU A O 1
ATOM 932 N N . THR A 1 111 ? 15.062 -2.426 -1.306 1 81.56 111 THR A N 1
ATOM 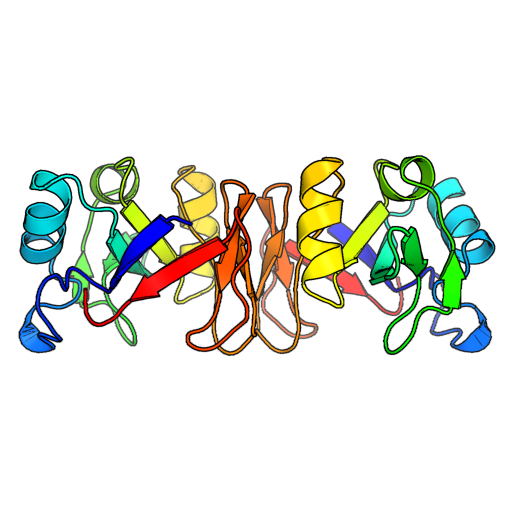933 C CA . THR A 1 111 ? 15.352 -2.637 -2.719 1 81.56 111 THR A CA 1
ATOM 934 C C . THR A 1 111 ? 15.523 -1.303 -3.441 1 81.56 111 THR A C 1
ATOM 936 O O . THR A 1 111 ? 15.383 -0.24 -2.832 1 81.56 111 THR A O 1
ATOM 939 N N . ASN A 1 112 ? 15.766 -1.306 -4.727 1 82.56 112 ASN A N 1
ATOM 940 C CA . ASN A 1 112 ? 15.969 -0.085 -5.5 1 82.56 112 ASN A CA 1
ATOM 941 C C . ASN A 1 112 ? 14.68 0.722 -5.621 1 82.56 112 ASN A C 1
ATOM 943 O O . ASN A 1 112 ? 14.711 1.911 -5.945 1 82.56 112 ASN A O 1
ATOM 947 N N . ASP A 1 113 ? 13.562 0.135 -5.246 1 82.12 113 ASP A N 1
ATOM 948 C CA . ASP A 1 113 ? 12.266 0.783 -5.414 1 82.12 113 ASP A CA 1
ATOM 949 C C . ASP A 1 113 ? 11.672 1.198 -4.07 1 82.12 113 ASP A C 1
ATOM 951 O O . ASP A 1 113 ? 10.516 1.612 -3.992 1 82.12 113 ASP A O 1
ATOM 955 N N . THR A 1 114 ? 12.539 1.082 -3.043 1 86.38 114 THR A N 1
ATOM 956 C CA . THR A 1 114 ? 12 1.297 -1.706 1 86.38 114 THR A CA 1
ATOM 957 C C . THR A 1 114 ? 12.172 2.752 -1.279 1 86.38 114 THR A C 1
ATOM 959 O O . THR A 1 114 ? 13.094 3.432 -1.733 1 86.38 114 THR A O 1
ATOM 962 N N . ILE A 1 115 ? 11.258 3.207 -0.577 1 84.12 115 ILE A N 1
ATOM 963 C CA . ILE A 1 115 ? 11.359 4.477 0.136 1 84.12 115 ILE A CA 1
ATOM 964 C C . ILE A 1 115 ? 11.289 4.227 1.642 1 84.12 115 ILE A C 1
ATOM 966 O O . ILE A 1 115 ? 10.648 3.277 2.092 1 84.12 115 ILE A O 1
ATOM 970 N N . TYR A 1 116 ? 12.047 5.027 2.322 1 83.31 116 TYR A N 1
ATOM 971 C CA . TYR A 1 116 ? 12.117 4.859 3.77 1 83.31 116 TYR A CA 1
ATOM 972 C C . TYR A 1 116 ? 12.156 6.211 4.473 1 83.31 116 TYR A C 1
ATOM 974 O O . TYR A 1 116 ? 12.797 7.148 3.992 1 83.31 116 TYR A O 1
ATOM 982 N N . ALA A 1 117 ? 11.305 6.242 5.535 1 75.19 117 ALA A N 1
ATOM 983 C CA . ALA A 1 117 ? 11.289 7.473 6.324 1 75.19 117 ALA A CA 1
ATOM 984 C C . ALA A 1 117 ? 12.297 7.398 7.469 1 75.19 117 ALA A C 1
ATOM 986 O O . ALA A 1 117 ? 12.203 6.523 8.336 1 75.19 117 ALA A O 1
ATOM 987 N N . SER A 1 118 ? 13.375 8.094 7.27 1 67.75 118 SER A N 1
ATOM 988 C CA . SER A 1 118 ? 14.438 8.086 8.266 1 67.75 118 SER A CA 1
ATOM 989 C C . SER A 1 118 ? 14.305 9.266 9.227 1 67.75 118 SER A C 1
ATOM 991 O O . SER A 1 118 ? 13.875 10.352 8.836 1 67.75 118 SER A O 1
ATOM 993 N N . LEU A 1 119 ? 14.273 8.969 10.562 1 58.12 119 LEU A N 1
ATOM 994 C CA . LEU A 1 119 ? 14.32 10.008 11.586 1 58.12 119 LEU A CA 1
ATOM 995 C C . LEU A 1 119 ? 15.539 10.906 11.398 1 58.12 119 LEU A C 1
ATOM 997 O O . LEU A 1 119 ? 15.586 12.016 11.945 1 58.12 119 LEU A O 1
ATOM 1001 N N . SER A 1 120 ? 16.5 10.43 10.703 1 47.38 120 SER A N 1
ATOM 1002 C CA . SER A 1 120 ? 17.719 11.219 10.562 1 47.38 120 SER A CA 1
ATOM 1003 C C . SER A 1 120 ? 18.359 11.008 9.195 1 47.38 120 SER A C 1
ATOM 1005 O O . SER A 1 120 ? 18.375 9.891 8.68 1 47.38 120 SER A O 1
ATOM 1007 N N . LYS A 1 121 ? 18.312 11.945 8.297 1 45.38 121 LYS A N 1
ATOM 1008 C CA . LYS A 1 121 ? 19.391 11.836 7.312 1 45.38 121 LYS A CA 1
ATOM 1009 C C . LYS A 1 121 ? 20.75 12.016 7.965 1 45.38 121 LYS A C 1
ATOM 1011 O O . LYS A 1 121 ? 20.875 12.719 8.969 1 45.38 121 LYS A O 1
ATOM 1016 N N . MET B 1 1 ? -16.797 -0.493 -5.035 1 76.06 1 MET B N 1
ATOM 1017 C CA . MET B 1 1 ? -16.219 -1.601 -4.273 1 76.06 1 MET B CA 1
ATOM 1018 C C . MET B 1 1 ? -16.047 -2.832 -5.156 1 76.06 1 MET B C 1
ATOM 1020 O O . MET B 1 1 ? -16.922 -3.162 -5.953 1 76.06 1 MET B O 1
ATOM 1024 N N . ILE B 1 2 ? -14.812 -3.338 -5.234 1 76.19 2 ILE B N 1
ATOM 1025 C CA . ILE B 1 2 ? -14.523 -4.531 -6.023 1 76.19 2 ILE B CA 1
ATOM 1026 C C . ILE B 1 2 ? -14.273 -5.719 -5.094 1 76.19 2 ILE B C 1
ATOM 1028 O O . ILE B 1 2 ? -13.531 -5.602 -4.117 1 76.19 2 ILE B O 1
ATOM 1032 N N . TYR B 1 3 ? -14.992 -6.793 -5.359 1 80.06 3 TYR B N 1
ATOM 1033 C CA . TYR B 1 3 ? -14.789 -8.031 -4.613 1 80.06 3 TYR B CA 1
ATOM 1034 C C . TYR B 1 3 ? -13.891 -8.984 -5.383 1 80.06 3 TYR B C 1
ATOM 1036 O O . TYR B 1 3 ? -14.094 -9.219 -6.578 1 80.06 3 TYR B O 1
ATOM 1044 N N . LEU B 1 4 ? -12.906 -9.398 -4.695 1 86.19 4 LEU B N 1
ATOM 1045 C CA . LEU B 1 4 ? -11.977 -10.344 -5.305 1 86.19 4 LEU B CA 1
ATOM 1046 C C . LEU B 1 4 ? -12.211 -11.75 -4.77 1 86.19 4 LEU B C 1
ATOM 1048 O O . LEU B 1 4 ? -12.445 -11.938 -3.574 1 86.19 4 LEU B O 1
ATOM 1052 N N . SER B 1 5 ? -12.18 -12.688 -5.711 1 86.38 5 SER B N 1
ATOM 1053 C CA . SER B 1 5 ? -12.086 -14.078 -5.293 1 86.38 5 SER B CA 1
ATOM 1054 C C . SER B 1 5 ? -10.766 -14.359 -4.582 1 86.38 5 SER B C 1
ATOM 1056 O O . SER B 1 5 ? -9.695 -14.109 -5.137 1 86.38 5 SER B O 1
ATOM 1058 N N . HIS B 1 6 ? -10.812 -14.844 -3.436 1 89.69 6 HIS B N 1
ATOM 1059 C CA . HIS B 1 6 ? -9.625 -15.125 -2.641 1 89.69 6 HIS B CA 1
ATOM 1060 C C . HIS B 1 6 ? -8.992 -16.453 -3.045 1 89.69 6 HIS B C 1
ATOM 1062 O O . HIS B 1 6 ? -9.562 -17.516 -2.787 1 89.69 6 HIS B O 1
ATOM 1068 N N . ARG B 1 7 ? -7.906 -16.406 -3.711 1 91.19 7 ARG B N 1
ATOM 1069 C CA . ARG B 1 7 ? -7.121 -17.562 -4.125 1 91.19 7 ARG B CA 1
ATOM 1070 C C . ARG B 1 7 ? -7.938 -18.484 -5.023 1 91.19 7 ARG B C 1
ATOM 1072 O O . ARG B 1 7 ? -7.793 -19.703 -4.961 1 91.19 7 ARG B O 1
ATOM 1079 N N . GLY B 1 8 ? -8.844 -17.906 -5.703 1 87.69 8 GLY B N 1
ATOM 1080 C CA . GLY B 1 8 ? -9.633 -18.656 -6.672 1 87.69 8 GLY B CA 1
ATOM 1081 C C . GLY B 1 8 ? -10.969 -19.125 -6.125 1 87.69 8 GLY B C 1
ATOM 1082 O O . GLY B 1 8 ? -11.797 -19.641 -6.867 1 87.69 8 GLY B O 1
ATOM 1083 N N . ASN B 1 9 ? -11.18 -18.922 -4.863 1 85.44 9 ASN B N 1
ATOM 1084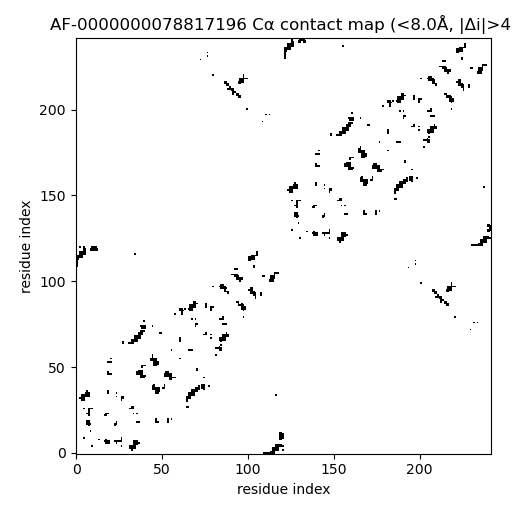 C CA . ASN B 1 9 ? -12.414 -19.391 -4.23 1 85.44 9 ASN B CA 1
ATOM 1085 C C . ASN B 1 9 ? -13.625 -18.594 -4.711 1 85.44 9 ASN B C 1
ATOM 1087 O O . ASN B 1 9 ? -13.648 -17.375 -4.605 1 85.44 9 ASN B O 1
ATOM 1091 N N . LEU B 1 10 ? -14.539 -19.297 -5.207 1 81.75 10 LEU B N 1
ATOM 1092 C CA . LEU B 1 10 ? -15.773 -18.656 -5.637 1 81.75 10 LEU B CA 1
ATOM 1093 C C . LEU B 1 10 ? -16.938 -19.031 -4.723 1 81.75 10 LEU B C 1
ATOM 1095 O O . LEU B 1 10 ? -17.859 -18.25 -4.52 1 81.75 10 LEU B O 1
ATOM 1099 N N . ARG B 1 11 ? -16.891 -20.328 -4.371 1 80.62 11 ARG B N 1
ATOM 1100 C CA . ARG B 1 11 ? -17.938 -20.859 -3.504 1 80.62 11 ARG B CA 1
ATOM 1101 C C . ARG B 1 11 ? -17.344 -21.469 -2.238 1 80.62 11 ARG B C 1
ATOM 1103 O O . ARG B 1 11 ? -17.203 -22.688 -2.131 1 80.62 11 ARG B O 1
ATOM 1110 N N . GLY B 1 12 ? -17 -20.672 -1.301 1 79.88 12 GLY B N 1
ATOM 1111 C CA . GLY B 1 12 ? -16.406 -21.156 -0.067 1 79.88 12 GLY B CA 1
ATOM 1112 C C . GLY B 1 12 ? -14.945 -21.531 -0.221 1 79.88 12 GLY B C 1
ATOM 1113 O O . GLY B 1 12 ? -14.398 -21.484 -1.326 1 79.88 12 GLY B O 1
ATOM 1114 N N . ARG B 1 13 ? -14.438 -21.844 0.858 1 83.56 13 ARG B N 1
ATOM 1115 C CA . ARG B 1 13 ? -13.008 -22.141 0.879 1 83.56 13 ARG B CA 1
ATOM 1116 C C . ARG B 1 13 ? -12.727 -23.562 0.421 1 83.56 13 ARG B C 1
ATOM 1118 O O . ARG B 1 13 ? -13.398 -24.5 0.849 1 83.56 13 ARG B O 1
ATOM 1125 N N . ASN B 1 14 ? -11.766 -23.625 -0.537 1 85.06 14 ASN B N 1
ATOM 1126 C CA . ASN B 1 14 ? -11.195 -24.891 -0.958 1 85.06 14 ASN B CA 1
ATOM 1127 C C . ASN B 1 14 ? -9.672 -24.906 -0.806 1 85.06 14 ASN B C 1
ATOM 1129 O O . ASN B 1 14 ? -8.953 -24.531 -1.734 1 85.06 14 ASN B O 1
ATOM 1133 N N . LYS B 1 15 ? -9.188 -25.406 0.273 1 86.5 15 LYS B N 1
ATOM 1134 C CA . LYS B 1 15 ? -7.781 -25.281 0.655 1 86.5 15 LYS B CA 1
ATOM 1135 C C . LYS B 1 15 ? -6.879 -26.016 -0.333 1 86.5 15 LYS B C 1
ATOM 1137 O O . LYS B 1 15 ? -5.773 -25.562 -0.631 1 86.5 15 LYS B O 1
ATOM 1142 N N . LYS B 1 16 ? -7.406 -27.094 -0.843 1 89.38 16 LYS B N 1
ATOM 1143 C CA . LYS B 1 16 ? -6.59 -27.938 -1.707 1 89.38 16 LYS B CA 1
ATOM 1144 C C . LYS B 1 16 ? -6.395 -27.297 -3.078 1 89.38 16 LYS B C 1
ATOM 1146 O O . LYS B 1 16 ? -5.414 -27.578 -3.77 1 89.38 16 LYS B O 1
ATOM 1151 N N . LYS B 1 17 ? -7.281 -26.344 -3.438 1 92.5 17 LYS B N 1
ATOM 1152 C CA . LYS B 1 17 ? -7.238 -25.797 -4.789 1 92.5 17 LYS B CA 1
ATOM 1153 C C . LYS B 1 17 ? -6.723 -24.359 -4.781 1 92.5 17 LYS B C 1
ATOM 1155 O O . LYS B 1 17 ? -6.363 -23.828 -5.828 1 92.5 17 LYS B O 1
ATOM 1160 N N . GLU B 1 18 ? -6.633 -23.875 -3.668 1 92.31 18 GLU B N 1
ATOM 1161 C CA . GLU B 1 18 ? -6.246 -22.469 -3.555 1 92.31 18 GLU B CA 1
ATOM 1162 C C . GLU B 1 18 ? -4.895 -22.203 -4.211 1 92.31 18 GLU B C 1
ATOM 1164 O O . GLU B 1 18 ? -3.961 -23 -4.055 1 92.31 18 GLU B O 1
ATOM 1169 N N . ASN B 1 19 ? -4.883 -21.156 -4.973 1 95.31 19 ASN B N 1
ATOM 1170 C CA . ASN B 1 19 ? -3.695 -20.672 -5.664 1 95.31 19 ASN B CA 1
ATOM 1171 C C . ASN B 1 19 ? -3.32 -21.578 -6.836 1 95.31 19 ASN B C 1
ATOM 1173 O O . ASN B 1 19 ? -2.395 -21.266 -7.59 1 95.31 19 ASN B O 1
ATOM 1177 N N . HIS B 1 20 ? -4.004 -22.656 -6.977 1 96.25 20 HIS B N 1
ATOM 1178 C CA . HIS B 1 20 ? -3.727 -23.469 -8.164 1 96.25 20 HIS B CA 1
ATOM 1179 C C . HIS B 1 20 ? -4.074 -22.703 -9.438 1 96.25 20 HIS B C 1
ATOM 1181 O O . HIS B 1 20 ? -5.16 -22.141 -9.547 1 96.25 20 HIS B O 1
ATOM 1187 N N . PRO B 1 21 ? -3.113 -22.781 -10.406 1 96.44 21 PRO B N 1
ATOM 1188 C CA . PRO B 1 21 ? -3.336 -21.969 -11.609 1 96.44 21 PRO B CA 1
ATOM 1189 C C . PRO B 1 21 ? -4.633 -22.344 -12.328 1 96.44 21 PRO B C 1
ATOM 1191 O O . PRO B 1 21 ? -5.336 -21.453 -12.828 1 96.44 21 PRO B O 1
ATOM 1194 N N . ASP B 1 22 ? -4.941 -23.594 -12.352 1 95.38 22 ASP B N 1
ATOM 1195 C CA . ASP B 1 22 ? -6.172 -24.016 -13.023 1 95.38 22 ASP B CA 1
ATOM 1196 C C . ASP B 1 22 ? -7.402 -23.469 -12.305 1 95.38 22 ASP B C 1
ATOM 1198 O O . ASP B 1 22 ? -8.375 -23.062 -12.945 1 95.38 22 ASP B O 1
ATOM 1202 N N . TYR B 1 23 ? -7.355 -23.531 -11.055 1 94.62 23 TYR B N 1
ATOM 1203 C CA . TYR B 1 23 ? -8.438 -23.016 -10.219 1 94.62 23 TYR B CA 1
ATOM 1204 C C . TYR B 1 23 ? -8.609 -21.516 -10.406 1 94.62 23 TYR B C 1
ATOM 1206 O O . TYR B 1 23 ? -9.734 -21.031 -10.539 1 94.62 23 TYR B O 1
ATOM 1214 N N . ILE B 1 24 ? -7.535 -20.828 -10.492 1 94.69 24 ILE B N 1
ATOM 1215 C CA . ILE B 1 24 ? -7.527 -19.391 -10.719 1 94.69 24 ILE B CA 1
ATOM 1216 C C . ILE B 1 24 ? -8.094 -19.078 -12.109 1 94.69 24 ILE B C 1
ATOM 1218 O O . ILE B 1 24 ? -8.938 -18.203 -12.258 1 94.69 24 ILE B O 1
ATOM 1222 N N . ASN B 1 25 ? -7.641 -19.812 -13.055 1 94.81 25 ASN B N 1
ATOM 1223 C CA . ASN B 1 25 ? -8.102 -19.594 -14.422 1 94.81 25 ASN B CA 1
ATOM 1224 C C . ASN B 1 25 ? -9.609 -19.812 -14.547 1 94.81 25 ASN B C 1
ATOM 1226 O O . ASN B 1 25 ? -10.266 -19.125 -15.336 1 94.81 25 ASN B O 1
ATOM 1230 N N . MET B 1 26 ? -10.078 -20.734 -13.867 1 93.12 26 MET B N 1
ATOM 1231 C CA . MET B 1 26 ? -11.516 -20.969 -13.883 1 93.12 26 MET B CA 1
ATOM 1232 C C . MET B 1 26 ? -12.281 -19.719 -13.43 1 93.12 26 MET B C 1
ATOM 1234 O O . MET B 1 26 ? -13.273 -19.344 -14.047 1 93.12 26 MET B O 1
ATOM 1238 N N . ALA B 1 27 ? -11.836 -19.156 -12.391 1 91.69 27 ALA B N 1
ATOM 1239 C CA . ALA B 1 27 ? -12.461 -17.953 -11.867 1 91.69 27 ALA B CA 1
ATOM 1240 C C . ALA B 1 27 ? -12.312 -16.781 -12.852 1 91.69 27 ALA B C 1
ATOM 1242 O O . ALA B 1 27 ? -13.281 -16.062 -13.109 1 91.69 27 ALA B O 1
ATOM 1243 N N . LEU B 1 28 ? -11.141 -16.656 -13.414 1 92.25 28 LEU B N 1
ATOM 1244 C CA . LEU B 1 28 ? -10.867 -15.594 -14.367 1 92.25 28 LEU B CA 1
ATOM 1245 C C . LEU B 1 28 ? -11.734 -15.734 -15.609 1 92.25 28 LEU B C 1
ATOM 1247 O O . LEU B 1 28 ? -12.219 -14.742 -16.156 1 92.25 28 LEU B O 1
ATOM 1251 N N . ASN B 1 29 ? -11.844 -16.938 -15.984 1 92 29 ASN B N 1
ATOM 1252 C CA . ASN B 1 29 ? -12.664 -17.203 -17.156 1 92 29 ASN B CA 1
ATOM 1253 C C . ASN B 1 29 ? -14.125 -16.828 -16.938 1 92 29 ASN B C 1
ATOM 1255 O O . ASN B 1 29 ? -14.844 -16.516 -17.875 1 92 29 ASN B O 1
ATOM 1259 N N . LYS B 1 30 ? -14.57 -16.875 -15.75 1 90.88 30 LYS B N 1
ATOM 1260 C CA . LYS B 1 30 ? -15.93 -16.469 -15.391 1 90.88 30 LYS B CA 1
ATOM 1261 C C . LYS B 1 30 ? -16 -14.969 -15.148 1 90.88 30 LYS B C 1
ATOM 1263 O O . LYS B 1 30 ? -17.016 -14.469 -14.641 1 90.88 30 LYS B O 1
ATOM 1268 N N . LYS B 1 31 ? -14.82 -14.227 -15.328 1 89.5 31 LYS B N 1
ATOM 1269 C CA . LYS B 1 31 ? -14.719 -12.773 -15.328 1 89.5 31 LYS B CA 1
ATOM 1270 C C . LYS B 1 31 ? -14.648 -12.227 -13.898 1 89.5 31 LYS B C 1
ATOM 1272 O O . LYS B 1 31 ? -14.969 -11.062 -13.656 1 89.5 31 LYS B O 1
ATOM 1277 N N . PHE B 1 32 ? -14.336 -13.188 -13.031 1 89.62 32 PHE B N 1
ATOM 1278 C CA . PHE B 1 32 ? -14.078 -12.719 -11.672 1 89.62 32 PHE B CA 1
ATOM 1279 C C . PHE B 1 32 ? -12.664 -12.18 -11.547 1 89.62 32 PHE B C 1
ATOM 1281 O O . PHE B 1 32 ? -11.742 -12.656 -12.219 1 89.62 32 PHE B O 1
ATOM 1288 N N . SER B 1 33 ? -12.516 -11.211 -10.672 1 91.69 33 SER B N 1
ATOM 1289 C CA . SER B 1 33 ? -11.18 -10.82 -10.242 1 91.69 33 SER B CA 1
ATOM 1290 C C . SER B 1 33 ? -10.68 -11.703 -9.109 1 91.69 33 SER B C 1
ATOM 1292 O O . SER B 1 33 ? -11.445 -12.094 -8.227 1 91.69 33 SER B O 1
ATOM 1294 N N . VAL B 1 34 ? -9.414 -11.969 -9.195 1 93.12 34 VAL B N 1
ATOM 1295 C CA . VAL B 1 34 ? -8.891 -12.93 -8.227 1 93.12 34 VAL B CA 1
ATOM 1296 C C . VAL B 1 34 ? -7.656 -12.352 -7.539 1 93.12 34 VAL B C 1
ATOM 1298 O O . VAL B 1 34 ? -6.84 -11.68 -8.172 1 93.12 34 VAL B O 1
ATOM 1301 N N . GLU B 1 35 ? -7.641 -12.531 -6.312 1 94.56 35 GLU B N 1
ATOM 1302 C CA . GLU B 1 35 ? -6.414 -12.281 -5.559 1 94.56 35 GLU B CA 1
ATOM 1303 C C . GLU B 1 35 ? -5.594 -13.562 -5.41 1 94.56 35 GLU B C 1
ATOM 1305 O O . GLU B 1 35 ? -6.102 -14.578 -4.934 1 94.56 35 GLU B O 1
ATOM 1310 N N . VAL B 1 36 ? -4.379 -13.539 -5.762 1 95.88 36 VAL B N 1
ATOM 1311 C CA . VAL B 1 36 ? -3.516 -14.711 -5.645 1 95.88 36 VAL B CA 1
ATOM 1312 C C . VAL B 1 36 ? -2.289 -14.367 -4.801 1 95.88 36 VAL B C 1
ATOM 1314 O O . VAL B 1 36 ? -1.772 -13.25 -4.879 1 95.88 36 VAL B O 1
ATOM 1317 N N . ASP B 1 37 ? -1.779 -15.352 -4.055 1 97.12 37 ASP B N 1
ATOM 1318 C CA . ASP B 1 37 ? -0.534 -15.203 -3.309 1 97.12 37 ASP B CA 1
ATOM 1319 C C . ASP B 1 37 ? 0.677 -15.445 -4.207 1 97.12 37 ASP B C 1
ATOM 1321 O O . ASP B 1 37 ? 0.808 -16.516 -4.809 1 97.12 37 ASP B O 1
ATOM 1325 N N . VAL B 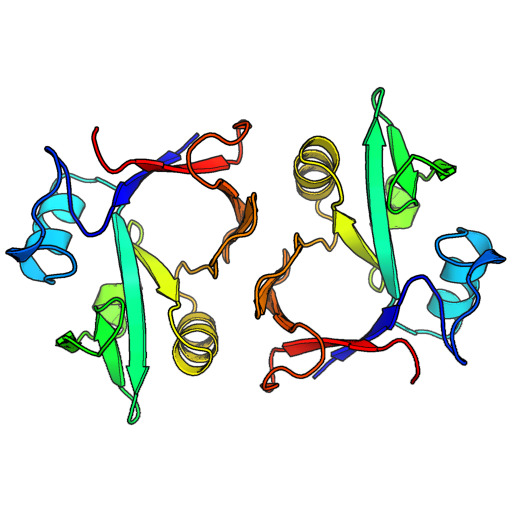1 38 ? 1.57 -14.523 -4.223 1 98.19 38 VAL B N 1
ATOM 1326 C CA . VAL B 1 38 ? 2.68 -14.625 -5.164 1 98.19 38 VAL B CA 1
ATOM 1327 C C . VAL B 1 38 ? 4.008 -14.562 -4.41 1 98.19 38 VAL B C 1
ATOM 1329 O O . VAL B 1 38 ? 4.203 -13.688 -3.562 1 98.19 38 VAL B O 1
ATOM 1332 N N . LEU B 1 39 ? 4.832 -15.477 -4.691 1 98.31 39 LEU B N 1
ATOM 1333 C CA . LEU B 1 39 ? 6.211 -15.5 -4.227 1 98.31 39 LEU B CA 1
ATOM 1334 C C . LEU B 1 39 ? 7.184 -15.422 -5.398 1 98.31 39 LEU B C 1
ATOM 1336 O O . LEU B 1 39 ? 6.824 -15.742 -6.531 1 98.31 39 LEU B O 1
ATOM 1340 N N . PHE B 1 40 ? 8.352 -14.938 -5.23 1 97.81 40 PHE B N 1
ATOM 1341 C CA . PHE B 1 40 ? 9.438 -14.93 -6.199 1 97.81 40 PHE B CA 1
ATOM 1342 C C . PHE B 1 40 ? 10.711 -15.508 -5.586 1 97.81 40 PHE B C 1
ATOM 1344 O O . PHE B 1 40 ? 11.195 -15.016 -4.562 1 97.81 40 PHE B O 1
ATOM 1351 N N . LYS B 1 41 ? 11.125 -16.516 -6.199 1 96.62 41 LYS B N 1
ATOM 1352 C CA . LYS B 1 41 ? 12.297 -17.25 -5.73 1 96.62 41 LYS B CA 1
ATOM 1353 C C . LYS B 1 41 ? 13.078 -17.844 -6.902 1 96.62 41 LYS B C 1
ATOM 1355 O O . LYS B 1 41 ? 12.484 -18.375 -7.84 1 96.62 41 LYS B O 1
ATOM 1360 N N . LYS B 1 42 ? 14.367 -17.688 -6.805 1 95.69 42 LYS B N 1
ATOM 1361 C CA . LYS B 1 42 ? 15.25 -18.266 -7.816 1 95.69 42 LYS B CA 1
ATOM 1362 C C . LYS B 1 42 ? 14.828 -17.828 -9.219 1 95.69 42 LYS B C 1
ATOM 1364 O O . LYS B 1 42 ? 14.656 -18.656 -10.109 1 95.69 42 LYS B O 1
ATOM 1369 N N . SER B 1 43 ? 14.477 -16.594 -9.367 1 96.88 43 SER B N 1
ATOM 1370 C CA . SER B 1 43 ? 14.227 -15.914 -10.641 1 96.88 43 SER B CA 1
ATOM 1371 C C . SER B 1 43 ? 12.906 -16.375 -11.258 1 96.88 43 SER B C 1
ATOM 1373 O O . SER B 1 43 ? 12.719 -16.266 -12.477 1 96.88 43 SER B O 1
ATOM 1375 N N . ASN B 1 44 ? 12.047 -16.906 -10.359 1 98.19 44 ASN B N 1
ATOM 1376 C CA . ASN B 1 44 ? 10.742 -17.344 -10.859 1 98.19 44 ASN B CA 1
ATOM 1377 C C . ASN B 1 44 ? 9.617 -16.875 -9.938 1 98.19 44 ASN B C 1
ATOM 1379 O O . ASN B 1 44 ? 9.797 -16.766 -8.727 1 98.19 44 ASN B O 1
ATOM 1383 N N . PHE B 1 45 ? 8.484 -16.719 -10.633 1 98.56 45 PHE B N 1
ATOM 1384 C CA . PHE B 1 45 ? 7.258 -16.469 -9.875 1 98.56 45 PHE B CA 1
ATOM 1385 C C . PHE B 1 45 ? 6.594 -17.797 -9.484 1 98.56 45 PHE B C 1
ATOM 1387 O O . PHE B 1 45 ? 6.555 -18.734 -10.281 1 98.56 45 PHE B O 1
ATOM 1394 N N . TYR B 1 46 ? 6.062 -17.812 -8.289 1 98.56 46 TYR B N 1
ATOM 1395 C CA . TYR B 1 46 ? 5.27 -18.922 -7.789 1 98.56 46 TYR B CA 1
ATOM 1396 C C . TYR B 1 46 ? 3.996 -18.422 -7.113 1 98.56 46 TYR B C 1
ATOM 1398 O O . TYR B 1 46 ? 3.994 -17.375 -6.477 1 98.56 46 TYR B O 1
ATOM 1406 N N . LEU B 1 47 ? 2.994 -19.188 -7.289 1 98.06 47 LEU B N 1
ATOM 1407 C CA . LEU B 1 47 ? 1.832 -19 -6.426 1 98.06 47 LEU B CA 1
ATOM 1408 C C . LEU B 1 47 ? 1.974 -19.828 -5.148 1 98.06 47 LEU B C 1
ATOM 1410 O O . LEU B 1 47 ? 2.486 -20.953 -5.18 1 98.06 47 LEU B O 1
ATOM 1414 N N . GLY B 1 48 ? 1.615 -19.281 -4.047 1 95.88 48 GLY B N 1
ATOM 1415 C CA . GLY B 1 48 ? 1.684 -19.938 -2.748 1 95.88 48 GLY B CA 1
ATOM 1416 C C . GLY B 1 48 ? 1.751 -18.953 -1.59 1 95.88 48 GLY B C 1
ATOM 1417 O O . GLY B 1 48 ? 2.318 -17.875 -1.719 1 95.88 48 GLY B O 1
ATOM 1418 N N . HIS B 1 49 ? 1.312 -19.266 -0.454 1 91.88 49 HIS B N 1
ATOM 1419 C CA . HIS B 1 49 ? 1.241 -18.359 0.689 1 91.88 49 HIS B CA 1
ATOM 1420 C C . HIS B 1 49 ? 2.51 -18.438 1.533 1 91.88 49 HIS B C 1
ATOM 1422 O O . HIS B 1 49 ? 3.205 -17.438 1.71 1 91.88 49 HIS B O 1
ATOM 1428 N N . ASP B 1 50 ? 2.943 -19.641 1.92 1 91.69 50 ASP B N 1
ATOM 1429 C CA . ASP B 1 50 ? 4.086 -19.781 2.816 1 91.69 50 ASP B CA 1
ATOM 1430 C C . ASP B 1 50 ? 5.328 -20.234 2.051 1 91.69 50 ASP B C 1
ATOM 1432 O O . ASP B 1 50 ? 6.453 -19.891 2.424 1 91.69 50 ASP B O 1
ATOM 1436 N N . ARG B 1 51 ? 5.012 -20.984 1.065 1 94.62 51 ARG B N 1
ATOM 1437 C CA . ARG B 1 51 ? 6.078 -21.516 0.221 1 94.62 51 ARG B CA 1
ATOM 1438 C C . ARG B 1 51 ? 5.645 -21.562 -1.24 1 94.62 51 ARG B C 1
ATOM 1440 O O . ARG B 1 51 ? 4.449 -21.578 -1.54 1 94.62 51 ARG B O 1
ATOM 1447 N N . PRO B 1 52 ? 6.688 -21.562 -2.137 1 96.56 52 PRO B N 1
ATOM 1448 C CA . PRO B 1 52 ? 6.34 -21.734 -3.551 1 96.56 52 PRO B CA 1
ATOM 1449 C C . PRO B 1 52 ? 5.613 -23.047 -3.832 1 96.56 52 PRO B C 1
ATOM 1451 O O . PRO B 1 52 ? 6.055 -24.109 -3.391 1 96.56 52 PRO B O 1
ATOM 1454 N N . GLN B 1 53 ? 4.496 -22.969 -4.551 1 97 53 GLN B N 1
ATOM 1455 C CA . GLN B 1 53 ? 3.727 -24.172 -4.836 1 97 53 GLN B CA 1
ATOM 1456 C C . GLN B 1 53 ? 3.588 -24.406 -6.34 1 97 53 GLN B C 1
ATOM 1458 O O . GLN B 1 53 ? 3.809 -25.516 -6.832 1 97 53 GLN B O 1
ATOM 1463 N N . TYR B 1 54 ? 3.205 -23.375 -7.109 1 97.62 54 TYR B N 1
ATOM 1464 C CA . TYR B 1 54 ? 2.973 -23.484 -8.547 1 97.62 54 TYR B CA 1
ATOM 1465 C C . TYR B 1 54 ? 3.752 -22.422 -9.312 1 97.62 54 TYR B C 1
ATOM 1467 O O . TYR B 1 54 ? 3.518 -21.234 -9.133 1 97.62 54 TYR B O 1
ATOM 1475 N N . LYS B 1 55 ? 4.66 -22.859 -10.07 1 98 55 LYS B N 1
ATOM 1476 C CA . LYS B 1 55 ? 5.387 -21.922 -10.922 1 98 55 LYS B CA 1
ATOM 1477 C C . LYS B 1 55 ? 4.469 -21.312 -11.977 1 98 55 LYS B C 1
ATOM 1479 O O . LYS B 1 55 ? 3.668 -22.016 -12.594 1 98 55 LYS B O 1
ATOM 1484 N N . VAL B 1 56 ? 4.543 -19.953 -12.203 1 98.06 56 VAL B N 1
ATOM 1485 C CA . VAL B 1 56 ? 3.697 -19.297 -13.195 1 98.06 56 VAL B CA 1
ATOM 1486 C C . VAL B 1 56 ? 4.531 -18.328 -14.016 1 98.06 56 VAL B C 1
ATOM 1488 O O . VAL B 1 56 ? 5.621 -17.922 -13.602 1 98.06 56 VAL B O 1
ATOM 1491 N N . SER B 1 57 ? 4.016 -17.969 -15.148 1 97.38 57 SER B N 1
ATOM 1492 C CA . SER B 1 57 ? 4.676 -17.016 -16.031 1 97.38 57 SER B CA 1
ATOM 1493 C C . SER B 1 57 ? 4.25 -15.586 -15.727 1 97.38 57 SER B C 1
ATOM 1495 O O . SER B 1 57 ? 3.25 -15.367 -15.039 1 97.38 57 SER B O 1
ATOM 1497 N N . ASP B 1 58 ? 5.004 -14.641 -16.297 1 97.69 58 ASP B N 1
ATOM 1498 C CA . ASP B 1 58 ? 4.605 -13.242 -16.219 1 97.69 58 ASP B CA 1
ATOM 1499 C C . ASP B 1 58 ? 3.223 -13.023 -16.812 1 97.69 58 ASP B C 1
ATOM 1501 O O . ASP B 1 58 ? 2.42 -12.25 -16.297 1 97.69 58 ASP B O 1
ATOM 1505 N N . LYS B 1 59 ? 3.031 -13.703 -17.922 1 97.06 59 LYS B N 1
ATOM 1506 C CA . LYS B 1 59 ? 1.771 -13.539 -18.641 1 97.06 59 LYS B CA 1
ATOM 1507 C C . LYS B 1 59 ? 0.581 -13.875 -17.734 1 97.06 59 LYS B C 1
ATOM 1509 O O . LYS B 1 59 ? -0.46 -13.219 -17.812 1 97.06 59 LYS B O 1
ATOM 1514 N N . PHE B 1 60 ? 0.754 -14.938 -16.969 1 97.19 60 PHE B N 1
ATOM 1515 C CA . PHE B 1 60 ? -0.291 -15.344 -16.047 1 97.19 60 PHE B CA 1
ATOM 1516 C C . PHE B 1 60 ? -0.618 -14.219 -15.062 1 97.19 60 PHE B C 1
ATOM 1518 O O . PHE B 1 60 ? -1.789 -13.93 -14.812 1 97.19 60 PHE B O 1
ATOM 1525 N N . LEU B 1 61 ? 0.357 -13.516 -14.57 1 97.19 61 LEU B N 1
ATOM 1526 C CA . LEU B 1 61 ? 0.208 -12.5 -13.531 1 97.19 61 LEU B CA 1
ATOM 1527 C C . LEU B 1 61 ? -0.239 -11.172 -14.133 1 97.19 61 LEU B C 1
ATOM 1529 O O . LEU B 1 61 ? -0.708 -10.289 -13.406 1 97.19 61 LEU B O 1
ATOM 1533 N N . LEU B 1 62 ? -0.092 -11.008 -15.43 1 96.94 62 LEU B N 1
ATOM 1534 C CA . LEU B 1 62 ? -0.425 -9.758 -16.109 1 96.94 62 LEU B CA 1
ATOM 1535 C C . LEU B 1 62 ? -1.889 -9.75 -16.531 1 96.94 62 LEU B C 1
ATOM 1537 O O . LEU B 1 62 ? -2.381 -8.734 -17.047 1 96.94 62 LEU B O 1
ATOM 1541 N N . LYS B 1 63 ? -2.537 -10.828 -16.281 1 94.62 63 LYS B N 1
ATOM 1542 C CA . LYS B 1 63 ? -3.961 -10.852 -16.609 1 94.62 63 LYS B CA 1
ATOM 1543 C C . LYS B 1 63 ? -4.711 -9.758 -15.852 1 94.62 63 LYS B C 1
ATOM 1545 O O . LYS B 1 63 ? -4.445 -9.516 -14.672 1 94.62 63 LYS B O 1
ATOM 1550 N N . LYS B 1 64 ? -5.609 -9.141 -16.484 1 89.5 64 LYS B N 1
ATOM 1551 C CA . LYS B 1 64 ? -6.281 -7.926 -16.031 1 89.5 64 LYS B CA 1
ATOM 1552 C C . LYS B 1 64 ? -6.988 -8.172 -14.695 1 89.5 64 LYS B C 1
ATOM 1554 O O . LYS B 1 64 ? -6.977 -7.309 -13.812 1 89.5 64 LYS B O 1
ATOM 1559 N N . ASN B 1 65 ? -7.555 -9.32 -14.43 1 91.25 65 ASN B N 1
ATOM 1560 C CA . ASN B 1 65 ? -8.359 -9.586 -13.25 1 91.25 65 ASN B CA 1
ATOM 1561 C C . ASN B 1 65 ? -7.566 -10.336 -12.18 1 91.25 65 ASN B C 1
ATOM 1563 O O . ASN B 1 65 ? -8.133 -10.789 -11.188 1 91.25 65 ASN B O 1
ATOM 1567 N N . ASN B 1 66 ? -6.277 -10.344 -12.422 1 94.25 66 ASN B N 1
ATOM 1568 C CA . ASN B 1 66 ? -5.402 -11 -11.461 1 94.25 66 ASN B CA 1
ATOM 1569 C C . ASN B 1 66 ? -4.703 -9.992 -10.555 1 94.25 66 ASN B C 1
ATOM 1571 O O . ASN B 1 66 ? -4.02 -9.086 -11.039 1 94.25 66 ASN B O 1
ATOM 1575 N N . TRP B 1 67 ? -4.906 -10.164 -9.312 1 94.19 67 TRP B N 1
ATOM 1576 C CA . TRP B 1 67 ? -4.273 -9.297 -8.328 1 94.19 67 TRP B CA 1
ATOM 1577 C C . TRP B 1 67 ? -3.25 -10.062 -7.496 1 94.19 67 TRP B C 1
ATOM 1579 O O . TRP B 1 67 ? -3.604 -10.984 -6.758 1 94.19 67 TRP B O 1
ATOM 1589 N N . GLY B 1 68 ? -2.055 -9.688 -7.59 1 96.88 68 GLY B N 1
ATOM 1590 C CA . GLY B 1 68 ? -0.988 -10.383 -6.887 1 96.88 68 GLY B CA 1
ATOM 1591 C C . GLY B 1 68 ? -0.759 -9.859 -5.48 1 96.88 68 GLY B C 1
ATOM 1592 O O . GLY B 1 68 ? -0.401 -8.695 -5.297 1 96.88 68 GLY B O 1
ATOM 1593 N N . HIS B 1 69 ? -0.998 -10.672 -4.527 1 97 69 HIS B N 1
ATOM 1594 C CA . HIS B 1 69 ? -0.624 -10.445 -3.137 1 97 69 HIS B CA 1
ATOM 1595 C C . HIS B 1 69 ? 0.795 -10.93 -2.859 1 97 69 HIS B C 1
ATOM 1597 O O . HIS B 1 69 ? 1.02 -12.125 -2.656 1 97 69 HIS B O 1
ATOM 1603 N N . ALA B 1 70 ? 1.716 -9.984 -2.918 1 97.5 70 ALA B N 1
ATOM 1604 C CA . ALA B 1 70 ? 3.119 -10.344 -2.744 1 97.5 70 ALA B CA 1
ATOM 1605 C C . ALA B 1 70 ? 3.377 -10.883 -1.338 1 97.5 70 ALA B C 1
ATOM 1607 O O . ALA B 1 70 ? 3 -10.25 -0.348 1 97.5 70 ALA B O 1
ATOM 1608 N N . LYS B 1 71 ? 4.09 -11.992 -1.283 1 97.25 71 LYS B N 1
ATOM 1609 C CA . LYS B 1 71 ? 4.297 -12.656 0.003 1 97.25 71 LYS B CA 1
ATOM 1610 C C . LYS B 1 71 ? 5.75 -12.547 0.451 1 97.25 71 LYS B C 1
ATOM 1612 O O . LYS B 1 71 ? 6.09 -12.93 1.573 1 97.25 71 LYS B O 1
ATOM 1617 N N . ASN B 1 72 ? 6.555 -12.094 -0.445 1 95.62 72 ASN B N 1
ATOM 1618 C CA . ASN B 1 72 ? 7.926 -11.75 -0.083 1 95.62 72 ASN B CA 1
ATOM 1619 C C . ASN B 1 72 ? 8.43 -10.539 -0.871 1 95.62 72 ASN B C 1
ATOM 1621 O O . ASN B 1 72 ? 7.82 -10.148 -1.869 1 95.62 72 ASN B O 1
ATOM 1625 N N . ILE B 1 73 ? 9.492 -9.906 -0.442 1 94.31 73 ILE B N 1
ATOM 1626 C CA . ILE B 1 73 ? 9.953 -8.641 -0.987 1 94.31 73 ILE B CA 1
ATOM 1627 C C . ILE B 1 73 ? 10.398 -8.828 -2.436 1 94.31 73 ILE B C 1
ATOM 1629 O O . ILE B 1 73 ? 10.211 -7.938 -3.27 1 94.31 73 ILE B O 1
ATOM 1633 N N . SER B 1 74 ? 11 -9.977 -2.705 1 94.94 74 SER B N 1
ATOM 1634 C CA . SER B 1 74 ? 11.391 -10.242 -4.086 1 94.94 74 SER B CA 1
ATOM 1635 C C . SER B 1 74 ? 10.18 -10.242 -5.012 1 94.94 74 SER B C 1
ATOM 1637 O O . SER B 1 74 ? 10.242 -9.711 -6.125 1 94.94 74 SER B O 1
ATOM 1639 N N . ALA B 1 75 ? 9.094 -10.844 -4.551 1 97 75 ALA B N 1
ATOM 1640 C CA . ALA B 1 75 ? 7.867 -10.836 -5.348 1 97 75 ALA B CA 1
ATOM 1641 C C . ALA B 1 75 ? 7.355 -9.414 -5.559 1 97 75 ALA B C 1
ATOM 1643 O O . ALA B 1 75 ? 6.926 -9.055 -6.656 1 97 75 ALA B O 1
ATOM 1644 N N . LEU B 1 76 ? 7.352 -8.703 -4.516 1 95.88 76 LEU B N 1
ATOM 1645 C CA . LEU B 1 76 ? 6.902 -7.316 -4.59 1 95.88 76 LEU B CA 1
ATOM 1646 C C . LEU B 1 76 ? 7.695 -6.547 -5.641 1 95.88 76 LEU B C 1
ATOM 1648 O O . LEU B 1 76 ? 7.109 -5.898 -6.512 1 95.88 76 LEU B O 1
ATOM 1652 N N . SER B 1 77 ? 9 -6.641 -5.621 1 94.69 77 SER B N 1
ATOM 1653 C CA . SER B 1 77 ? 9.883 -5.961 -6.562 1 94.69 77 SER B CA 1
ATOM 1654 C C . SER B 1 77 ? 9.656 -6.453 -7.988 1 94.69 77 SER B C 1
ATOM 1656 O O . SER B 1 77 ? 9.586 -5.652 -8.922 1 94.69 77 SER B O 1
ATOM 1658 N N . GLU B 1 78 ? 9.539 -7.68 -8.141 1 96.44 78 GLU B N 1
ATOM 1659 C CA . GLU B 1 78 ? 9.414 -8.25 -9.477 1 96.44 78 GLU B CA 1
ATOM 1660 C C . GLU B 1 78 ? 8.039 -7.98 -10.07 1 96.44 78 GLU B C 1
ATOM 1662 O O . GLU B 1 78 ? 7.91 -7.766 -11.281 1 96.44 78 GLU B O 1
ATOM 1667 N N . LEU B 1 79 ? 6.992 -8.078 -9.281 1 97.12 79 LEU B N 1
ATOM 1668 C CA . LEU B 1 79 ? 5.656 -7.738 -9.766 1 97.12 79 LEU B CA 1
ATOM 1669 C C . LEU B 1 79 ? 5.609 -6.301 -10.258 1 97.12 79 LEU B C 1
ATOM 1671 O O . LEU B 1 79 ? 4.953 -6.008 -11.266 1 97.12 79 LEU B O 1
ATOM 1675 N N . LYS B 1 80 ? 6.227 -5.434 -9.531 1 95.69 80 LYS B N 1
ATOM 1676 C CA . LYS B 1 80 ? 6.344 -4.043 -9.961 1 95.69 80 LYS B CA 1
ATOM 1677 C C . LYS B 1 80 ? 7.051 -3.938 -11.305 1 95.69 80 LYS B C 1
ATOM 1679 O O . LYS B 1 80 ? 6.617 -3.191 -12.188 1 95.69 80 LYS B O 1
ATOM 1684 N N . LYS B 1 81 ? 8.086 -4.664 -11.453 1 95.06 81 LYS B N 1
ATOM 1685 C CA . LYS B 1 81 ? 8.906 -4.625 -12.664 1 95.06 81 LYS B CA 1
ATOM 1686 C C . LYS B 1 81 ? 8.094 -5.031 -13.891 1 95.06 81 LYS B C 1
ATOM 1688 O O . LYS B 1 81 ? 8.242 -4.438 -14.961 1 95.06 81 LYS B O 1
ATOM 1693 N N . ILE B 1 82 ? 7.246 -5.984 -13.727 1 96.5 82 ILE B N 1
ATOM 1694 C CA . ILE B 1 82 ? 6.516 -6.477 -14.891 1 96.5 82 ILE B CA 1
ATOM 1695 C C . ILE B 1 82 ? 5.207 -5.703 -15.047 1 96.5 82 ILE B C 1
ATOM 1697 O O . ILE B 1 82 ? 4.43 -5.965 -15.969 1 96.5 82 ILE B O 1
ATOM 1701 N N . LYS B 1 83 ? 4.949 -4.812 -14.078 1 95.31 83 LYS B N 1
ATOM 1702 C CA . LYS B 1 83 ? 3.809 -3.9 -14.109 1 95.31 83 LYS B CA 1
ATOM 1703 C C . LYS B 1 83 ? 2.492 -4.66 -13.977 1 95.31 83 LYS B C 1
ATOM 1705 O O . LYS B 1 83 ? 1.517 -4.352 -14.656 1 95.31 83 LYS B O 1
ATOM 1710 N N . SER B 1 84 ? 2.504 -5.68 -13.156 1 96.25 84 SER B N 1
ATOM 1711 C CA . SER B 1 84 ? 1.269 -6.379 -12.82 1 96.25 84 SER B CA 1
ATOM 1712 C C . SER B 1 84 ? 0.448 -5.594 -11.805 1 96.25 84 SER B C 1
ATOM 1714 O O . SER B 1 84 ? 0.88 -4.543 -11.328 1 96.25 84 SER B O 1
ATOM 1716 N N . HIS B 1 85 ? -0.803 -6.047 -11.609 1 95.06 85 HIS B N 1
ATOM 1717 C CA . HIS B 1 85 ? -1.569 -5.559 -10.477 1 95.06 85 HIS B CA 1
ATOM 1718 C C . HIS B 1 85 ? -1.15 -6.254 -9.188 1 95.06 85 HIS B C 1
ATOM 1720 O O . HIS B 1 85 ? -1.214 -7.484 -9.094 1 95.06 85 HIS B O 1
ATOM 1726 N N . TYR B 1 86 ? -0.703 -5.496 -8.266 1 96.31 86 TYR B N 1
ATOM 1727 C CA . TYR B 1 86 ? -0.155 -6.133 -7.074 1 96.31 86 TYR B CA 1
ATOM 1728 C C . TYR B 1 86 ? -0.354 -5.25 -5.848 1 96.31 86 TYR B C 1
ATOM 1730 O O . TYR B 1 86 ? -0.724 -4.082 -5.969 1 96.31 86 TYR B O 1
ATOM 1738 N N . PHE B 1 87 ? -0.157 -5.867 -4.707 1 95.56 87 PHE B N 1
ATOM 1739 C CA . PHE B 1 87 ? -0.164 -5.152 -3.436 1 95.56 87 PHE B CA 1
ATOM 1740 C C . PHE B 1 87 ? 0.568 -5.953 -2.363 1 95.56 87 PHE B C 1
ATOM 1742 O O . PHE B 1 87 ? 1.04 -7.062 -2.621 1 95.56 87 PHE B O 1
ATOM 1749 N N . TRP B 1 88 ? 0.812 -5.367 -1.3 1 96.12 88 TRP B N 1
ATOM 1750 C CA . TRP B 1 88 ? 1.362 -5.969 -0.088 1 96.12 88 TRP B CA 1
ATOM 1751 C C . TRP B 1 88 ? 0.433 -5.742 1.1 1 96.12 88 TRP B C 1
ATOM 1753 O O . TRP B 1 88 ? -0.11 -4.652 1.274 1 96.12 88 TRP B O 1
ATOM 1763 N N . HIS B 1 89 ? 0.31 -6.824 1.803 1 94.25 89 HIS B N 1
ATOM 1764 C CA . HIS B 1 89 ? -0.462 -6.711 3.035 1 94.25 89 HIS B CA 1
ATOM 1765 C C . HIS B 1 89 ? -0.123 -7.836 4.004 1 94.25 89 HIS B C 1
ATOM 1767 O O . HIS B 1 89 ? 0.063 -8.984 3.59 1 94.25 89 HIS B O 1
ATOM 1773 N N . GLN B 1 90 ? -0.087 -7.539 5.266 1 94 90 GLN B N 1
ATOM 1774 C CA . GLN B 1 90 ? 0.036 -8.531 6.332 1 94 90 GLN B CA 1
ATOM 1775 C C . GLN B 1 90 ? -1.065 -8.359 7.371 1 94 90 GLN B C 1
ATOM 1777 O O . GLN B 1 90 ? -2.084 -9.047 7.324 1 94 90 GLN B O 1
ATOM 1782 N N . GLU B 1 91 ? -1.032 -7.27 8.195 1 93.25 91 GLU B N 1
ATOM 1783 C CA . GLU B 1 91 ? -2.014 -7.133 9.266 1 93.25 91 GLU B CA 1
ATOM 1784 C C . GLU B 1 91 ? -2.648 -5.742 9.258 1 93.25 91 GLU B C 1
ATOM 1786 O O . GLU B 1 91 ? -3.635 -5.504 9.953 1 93.25 91 GLU B O 1
ATOM 1791 N N . ASP B 1 92 ? -2.145 -4.867 8.531 1 94.56 92 ASP B N 1
ATOM 1792 C CA . ASP B 1 92 ? -2.656 -3.502 8.523 1 94.56 92 ASP B CA 1
ATOM 1793 C C . ASP B 1 92 ? -4.117 -3.467 8.078 1 94.56 92 ASP B C 1
ATOM 1795 O O . ASP B 1 92 ? -4.562 -4.332 7.316 1 94.56 92 ASP B O 1
ATOM 1799 N N . GLN B 1 93 ? -4.785 -2.436 8.531 1 94.25 93 GLN B N 1
ATOM 1800 C CA . GLN B 1 93 ? -6.207 -2.312 8.219 1 94.25 93 GLN B CA 1
ATOM 1801 C C . GLN B 1 93 ? -6.422 -2.105 6.719 1 94.25 93 GLN B C 1
ATOM 1803 O O . GLN B 1 93 ? -7.375 -2.637 6.145 1 94.25 93 GLN B O 1
ATOM 1808 N N . TYR B 1 94 ? -5.578 -1.322 6.133 1 95.06 94 TYR B N 1
ATOM 1809 C CA . TYR B 1 94 ? -5.672 -0.991 4.715 1 95.06 94 TYR B CA 1
ATOM 1810 C C . TYR B 1 94 ? -4.297 -1.015 4.059 1 95.06 94 TYR B C 1
ATOM 1812 O O . TYR B 1 94 ? -3.279 -1.131 4.742 1 95.06 94 TYR B O 1
ATOM 1820 N N . THR B 1 95 ? -4.305 -1.018 2.754 1 95.12 95 THR B N 1
ATOM 1821 C CA . THR B 1 95 ? -3.107 -0.782 1.954 1 95.12 95 THR B CA 1
ATOM 1822 C C . THR B 1 95 ? -3.473 -0.231 0.58 1 95.12 95 THR B C 1
ATOM 1824 O O . THR B 1 95 ? -4.629 -0.312 0.161 1 95.12 95 THR B O 1
ATOM 1827 N N . VAL B 1 96 ? -2.5 0.335 0.009 1 95.69 96 VAL B N 1
ATOM 1828 C CA . VAL B 1 96 ? -2.652 0.819 -1.359 1 95.69 96 VAL B CA 1
ATOM 1829 C C . VAL B 1 96 ? -2.125 -0.227 -2.34 1 95.69 96 VAL B C 1
ATOM 1831 O O . VAL B 1 96 ? -1.095 -0.857 -2.09 1 95.69 96 VAL B O 1
ATOM 1834 N N . THR B 1 97 ? -2.844 -0.311 -3.465 1 94.38 97 THR B N 1
ATOM 1835 C CA . THR B 1 97 ? -2.4 -1.26 -4.48 1 94.38 97 THR B CA 1
ATOM 1836 C C . THR B 1 97 ? -1.681 -0.539 -5.617 1 94.38 97 THR B C 1
ATOM 1838 O O . THR B 1 97 ? -1.719 0.69 -5.703 1 94.38 97 THR B O 1
ATOM 1841 N N . SER B 1 98 ? -1.117 -1.324 -6.488 1 94.06 98 SER B N 1
ATOM 1842 C CA . SER B 1 98 ? -0.326 -0.78 -7.586 1 94.06 98 SER B CA 1
ATOM 1843 C C . SER B 1 98 ? -1.19 0.046 -8.531 1 94.06 98 SER B C 1
ATOM 1845 O O . SER B 1 98 ? -0.684 0.916 -9.242 1 94.06 98 SER B O 1
ATOM 1847 N N . LYS B 1 99 ? -2.473 -0.146 -8.508 1 90.25 99 LYS B N 1
ATOM 1848 C CA . LYS B 1 99 ? -3.357 0.568 -9.43 1 90.25 99 LYS B CA 1
ATOM 1849 C C . LYS B 1 99 ? -4.176 1.624 -8.688 1 90.25 99 LYS B C 1
ATOM 1851 O O . LYS B 1 99 ? -5.148 2.154 -9.234 1 90.25 99 LYS B O 1
ATOM 1856 N N . GLY B 1 100 ? -3.846 1.791 -7.402 1 90.12 100 GLY B N 1
ATOM 1857 C CA . GLY B 1 100 ? -4.418 2.914 -6.676 1 90.12 100 GLY B CA 1
ATOM 1858 C C . GLY B 1 100 ? -5.684 2.553 -5.922 1 90.12 100 GLY B C 1
ATOM 1859 O O . GLY B 1 100 ? -6.375 3.432 -5.398 1 90.12 100 GLY B O 1
ATOM 1860 N N . PHE B 1 101 ? -6.016 1.314 -5.902 1 91.5 101 PHE B N 1
ATOM 1861 C CA . PHE B 1 101 ? -7.148 0.895 -5.086 1 91.5 101 PHE B CA 1
ATOM 1862 C C . PHE B 1 101 ? -6.742 0.771 -3.621 1 91.5 101 PHE B C 1
ATOM 1864 O O . PHE B 1 101 ? -5.559 0.64 -3.309 1 91.5 101 PHE B O 1
ATOM 1871 N N . ILE B 1 102 ? -7.73 0.875 -2.811 1 93.38 102 ILE B N 1
ATOM 1872 C CA . ILE B 1 102 ? -7.52 0.651 -1.384 1 93.38 102 ILE B CA 1
ATOM 1873 C C . ILE B 1 102 ? -7.957 -0.765 -1.015 1 93.38 102 ILE B C 1
ATOM 1875 O O . ILE B 1 102 ? -9.133 -1.113 -1.146 1 93.38 102 ILE B O 1
ATOM 1879 N N . TRP B 1 103 ? -7.016 -1.548 -0.626 1 92.56 103 TRP B N 1
ATOM 1880 C CA . TRP B 1 103 ? -7.332 -2.877 -0.114 1 92.56 103 TRP B CA 1
ATOM 1881 C C . TRP B 1 103 ? -7.656 -2.824 1.375 1 92.56 103 TRP B C 1
ATOM 1883 O O . TRP B 1 103 ? -6.906 -2.236 2.16 1 92.56 103 TRP B O 1
ATOM 1893 N N . ALA B 1 104 ? -8.742 -3.455 1.733 1 91.06 104 ALA B N 1
ATOM 1894 C CA . ALA B 1 104 ? -9.195 -3.416 3.121 1 91.06 104 ALA B CA 1
ATOM 1895 C C . ALA B 1 104 ? -9.141 -4.805 3.754 1 91.06 104 ALA B C 1
ATOM 1897 O O . ALA B 1 104 ? -9.562 -5.789 3.143 1 91.06 104 ALA B O 1
ATOM 1898 N N . TYR B 1 105 ? -8.617 -4.84 4.93 1 89.38 105 TYR B N 1
ATOM 1899 C CA . TYR B 1 105 ? -8.68 -6.055 5.73 1 89.38 105 TYR B CA 1
ATOM 1900 C C . TYR B 1 105 ? -10.125 -6.418 6.059 1 89.38 105 TYR B C 1
ATOM 1902 O O . TYR B 1 105 ? -10.953 -5.535 6.281 1 89.38 105 TYR B O 1
ATOM 1910 N N . PRO B 1 106 ? -10.406 -7.711 6.027 1 80.12 106 PRO B N 1
ATOM 1911 C CA . PRO B 1 106 ? -11.781 -8.102 6.344 1 80.12 106 PRO B CA 1
ATOM 1912 C C . PRO B 1 106 ? -12.281 -7.488 7.645 1 80.12 106 PRO B C 1
ATOM 1914 O O . PRO B 1 106 ? -11.609 -7.57 8.672 1 80.12 106 PRO B O 1
ATOM 1917 N N . GLY B 1 107 ? -13.453 -6.883 7.57 1 83.5 107 GLY B N 1
ATOM 1918 C CA . GLY B 1 107 ? -14.055 -6.293 8.75 1 83.5 107 GLY B CA 1
ATOM 1919 C C . GLY B 1 107 ? -13.875 -4.789 8.828 1 83.5 107 GLY B C 1
ATOM 1920 O O . GLY B 1 107 ? -14.531 -4.117 9.633 1 83.5 107 GLY B O 1
ATOM 1921 N N . GLU B 1 108 ? -12.977 -4.273 7.992 1 88.38 108 GLU B N 1
ATOM 1922 C CA . GLU B 1 108 ? -12.711 -2.84 8.031 1 88.38 108 GLU B CA 1
ATOM 1923 C C . GLU B 1 108 ? -13.75 -2.062 7.223 1 88.38 108 GLU B C 1
ATOM 1925 O O . GLU B 1 108 ? -14.469 -2.643 6.406 1 88.38 108 GLU B O 1
ATOM 1930 N N . LYS B 1 109 ? -13.742 -0.806 7.547 1 86.81 109 LYS B N 1
ATOM 1931 C CA . LYS B 1 109 ? -14.648 0.082 6.824 1 86.81 109 LYS B CA 1
ATOM 1932 C C . LYS B 1 109 ? -14.289 0.136 5.34 1 86.81 109 LYS B C 1
ATOM 1934 O O . LYS B 1 109 ? -13.117 0.211 4.98 1 86.81 109 LYS B O 1
ATOM 1939 N N . LEU B 1 110 ? -15.352 0.015 4.594 1 81.69 110 LEU B N 1
ATOM 1940 C CA . LEU B 1 110 ? -15.172 0.049 3.148 1 81.69 110 LEU B CA 1
ATOM 1941 C C . LEU B 1 110 ? -15.594 1.398 2.578 1 81.69 110 LEU B C 1
ATOM 1943 O O . LEU B 1 110 ? -16.469 2.062 3.129 1 81.69 110 LEU B O 1
ATOM 1947 N N . THR B 1 111 ? -14.789 1.882 1.608 1 81.25 111 THR B N 1
ATOM 1948 C CA . THR B 1 111 ? -15.148 3.062 0.834 1 81.25 111 THR B CA 1
ATOM 1949 C C . THR B 1 111 ? -15.398 2.699 -0.627 1 81.25 111 THR B C 1
ATOM 1951 O O . THR B 1 111 ? -15.258 1.537 -1.015 1 81.25 111 THR B O 1
ATOM 1954 N N . ASN B 1 112 ? -15.719 3.645 -1.486 1 82.12 112 ASN B N 1
ATOM 1955 C CA . ASN B 1 112 ? -16 3.395 -2.896 1 82.12 112 ASN B CA 1
ATOM 1956 C C . ASN B 1 112 ? -14.742 2.969 -3.65 1 82.12 112 ASN B C 1
ATOM 1958 O O . ASN B 1 112 ? -14.828 2.408 -4.746 1 82.12 112 ASN B O 1
ATOM 1962 N N . ASP B 1 113 ? -13.586 3.111 -3.033 1 81.75 113 ASP B N 1
ATOM 1963 C CA . ASP B 1 113 ? -12.32 2.834 -3.709 1 81.75 113 ASP B CA 1
ATOM 1964 C C . ASP B 1 113 ? -11.664 1.571 -3.152 1 81.75 113 ASP B C 1
ATOM 1966 O O . ASP B 1 113 ? -10.523 1.258 -3.49 1 81.75 113 ASP B O 1
ATOM 1970 N N . THR B 1 114 ? -12.469 0.889 -2.301 1 85.94 114 THR B N 1
ATOM 1971 C CA . THR B 1 114 ? -11.844 -0.229 -1.597 1 85.94 114 THR B CA 1
ATOM 1972 C C . THR B 1 114 ? -12.039 -1.529 -2.375 1 85.94 114 THR B C 1
ATOM 1974 O O . THR B 1 114 ? -13.008 -1.676 -3.121 1 85.94 114 THR B O 1
ATOM 1977 N N . ILE B 1 115 ? -11.102 -2.322 -2.289 1 84.62 115 ILE B N 1
ATOM 1978 C CA . ILE B 1 115 ? -11.18 -3.705 -2.748 1 84.62 115 ILE B CA 1
ATOM 1979 C C . ILE B 1 115 ? -11.039 -4.652 -1.559 1 84.62 115 ILE B C 1
ATOM 1981 O O . ILE B 1 115 ? -10.352 -4.336 -0.585 1 84.62 115 ILE B O 1
ATOM 1985 N N . TYR B 1 116 ? -11.797 -5.727 -1.654 1 82.81 116 TYR B N 1
ATOM 1986 C CA . TYR B 1 116 ? -11.828 -6.684 -0.554 1 82.81 116 TYR B CA 1
ATOM 1987 C C . TYR B 1 116 ? -11.836 -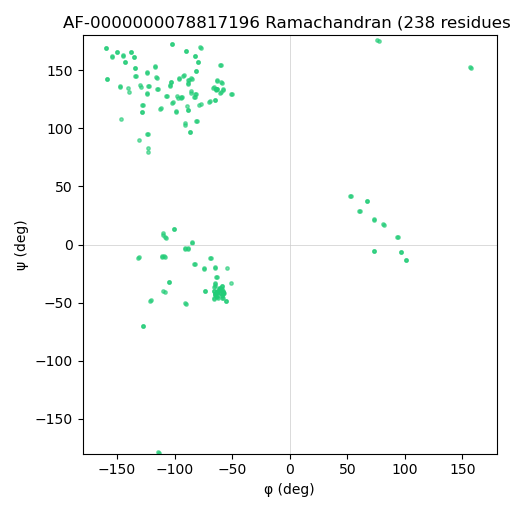8.117 -1.076 1 82.81 116 TYR B C 1
ATOM 1989 O O . TYR B 1 116 ? -12.492 -8.414 -2.078 1 82.81 116 TYR B O 1
ATOM 1997 N N . ALA B 1 117 ? -10.906 -8.867 -0.431 1 75.19 117 ALA B N 1
ATOM 1998 C CA . ALA B 1 117 ? -10.891 -10.281 -0.799 1 75.19 117 ALA B CA 1
ATOM 1999 C C . ALA B 1 117 ? -11.812 -11.094 0.103 1 75.19 117 ALA B C 1
ATOM 2001 O O . ALA B 1 117 ? -11.633 -11.133 1.322 1 75.19 117 ALA B O 1
ATOM 2002 N N . SER B 1 118 ? -12.984 -11.422 -0.465 1 66.62 118 SER B N 1
ATOM 2003 C CA . SER B 1 118 ? -13.969 -12.156 0.309 1 66.62 118 SER B CA 1
ATOM 2004 C C . SER B 1 118 ? -13.773 -13.664 0.172 1 66.62 118 SER B C 1
ATOM 2006 O O . SER B 1 118 ? -13.43 -14.156 -0.906 1 66.62 118 SER B O 1
ATOM 2008 N N . LEU B 1 119 ? -13.492 -14.398 1.329 1 57.22 119 LEU B N 1
ATOM 2009 C CA . LEU B 1 119 ? -13.477 -15.859 1.334 1 57.22 119 LEU B CA 1
ATOM 2010 C C . LEU B 1 119 ? -14.758 -16.422 0.725 1 57.22 119 LEU B C 1
ATOM 2012 O O . LEU B 1 119 ? -14.789 -17.562 0.277 1 57.22 119 LEU B O 1
ATOM 2016 N N . SER B 1 120 ? -15.844 -15.797 0.884 1 45.62 120 SER B N 1
ATOM 2017 C CA . SER B 1 120 ? -17.109 -16.359 0.454 1 45.62 120 SER B CA 1
ATOM 2018 C C . SER B 1 120 ? -17.922 -15.367 -0.37 1 45.62 120 SER B C 1
ATOM 2020 O O . SER B 1 120 ? -17.953 -14.18 -0.043 1 45.62 120 SER B O 1
ATOM 2022 N N . LYS B 1 121 ? -17.797 -15.297 -1.705 1 42 121 LYS B N 1
ATOM 2023 C CA . LYS B 1 121 ? -19.047 -14.75 -2.219 1 42 121 LYS B CA 1
ATOM 2024 C C . LYS B 1 121 ? -20.219 -15.711 -1.963 1 42 121 LYS B C 1
ATOM 2026 O O . LYS B 1 121 ? -20.031 -16.922 -1.929 1 42 121 LYS B O 1
#

Foldseek 3Di:
DAEAAEQLAAAADDPVCGVPLVSNVVCVVVVGAHEFEWEDDPNFIATDQPDRDHTDDLVSQQPPRYEYAYNDPVRVVVCVVSPGWYWYDDDDQWTAISVGAIEGDPPDDDDPRYYYYDSYD/DAEAAEQLAEAADDPVCGVPLVSNVVCVVVVGAHEFEWEDDPNFIATDQPDRDHTDDLVSQQPPRYEYAYNDPVRVVVCVVSPGWYWYDDDDQWTAISVGAIEGDPPDDDDPRYYYYDSHD

Solvent-accessible surface area (backbone atoms only — not comparable to full-atom values): 12481 Å² total; per-residue (Å²): 94,48,70,23,23,38,28,31,18,55,79,39,87,49,83,90,45,46,42,33,66,68,44,35,47,53,34,43,72,73,69,40,32,28,35,34,35,24,28,45,56,94,93,36,44,16,23,25,76,91,50,79,71,40,80,53,55,69,70,66,46,53,36,87,45,32,32,34,37,28,62,38,70,57,19,45,55,50,41,56,72,72,63,32,43,34,34,38,76,78,74,38,62,49,24,24,19,60,81,61,37,31,37,37,36,90,90,51,83,78,54,78,56,23,32,35,69,32,56,48,111,95,48,71,23,23,40,27,33,21,59,77,35,85,48,82,90,47,47,40,32,66,69,43,36,47,55,34,44,73,73,71,38,32,28,35,32,34,24,28,45,55,94,93,38,43,18,24,25,74,91,51,78,72,40,80,53,56,70,70,66,47,54,37,88,46,31,33,34,36,28,62,38,70,58,18,44,55,49,40,57,72,71,63,32,43,34,34,35,79,80,74,39,62,49,24,23,20,59,84,61,39,33,38,37,36,90,90,52,84,78,51,78,56,24,32,36,66,34,59,54,99

pLDDT: mean 90.96, std 8.99, range [42.0, 98.56]

Secondary structure (DSSP, 8-state):
-EEEEETT-SSS--TTTTT-HHHHHHHHHTT--EEEEEEEETTEEEE-SSS--EEE-HHHHTSTTEEEEE-SHHHHHHHHHTT-EEEE-SS-SEEE-TTS-EEE-TTSPP-TTEEEEES--/-EEEEETT-SSS--TTTTT-HHHHHHHHHTT--EEEEEEEETTEEEE-SSS--EEE-HHHHTSTTEEEEE-SHHHHHHHHHTT-EEEE-SS-SEEE-TTS-EEE-TTSPP-TTEEEEES--

Organism: Pelagibacter ubique (strain HTCC1062) (NCBI:txid335992)

Nearest PDB structures (foldseek):
  6vdg-assembly1_A  TM=3.865E-01  e=1.672E-01  Thermotoga maritima
  3iiv-assembly2_B  TM=3.863E-01  e=3.609E-01  Escherichia coli
  5d38-assembly1_B  TM=3.565E-01  e=2.160E-01  synthetic construct
  4evz-assembly1_A  TM=3.676E-01  e=3.609E-01  synthetic construct
  3cwo-assembly1_X  TM=3.959E-01  e=6.029E-01  Thermotoga maritima